Protein AF-A0A957TW40-F1 (afdb_monomer)

pLDDT: mean 73.73, std 17.41, range [27.92, 94.38]

Solvent-accessible surface area (backbone atoms only — not comparable to full-atom values): 19593 Å² total; per-residue (Å²): 139,88,81,81,90,80,85,88,85,90,82,88,78,87,78,77,77,73,81,70,76,67,76,77,75,73,73,72,72,75,69,76,83,70,90,66,70,42,72,74,44,79,49,47,81,90,48,68,54,40,32,40,35,35,34,50,57,83,83,61,64,92,83,68,44,55,90,32,48,48,41,32,37,86,85,47,78,44,55,68,75,44,48,45,56,60,79,49,53,38,39,40,38,40,36,35,55,46,57,45,50,43,93,47,100,90,37,45,60,49,62,63,51,46,52,42,53,46,55,53,48,41,70,73,70,52,79,77,70,80,35,37,83,60,20,36,38,29,30,32,32,33,46,70,52,102,78,38,67,42,75,57,37,67,83,40,67,35,58,52,68,61,52,52,51,47,43,42,57,48,57,69,69,48,73,87,44,54,71,78,48,73,24,72,65,56,51,52,44,54,55,54,64,68,55,68,84,56,94,49,53,27,36,36,41,38,40,34,55,32,72,64,80,46,89,66,90,53,62,64,61,40,46,50,53,22,55,72,32,41,27,25,31,28,30,36,30,65,40,86,82,29,46,73,64,45,51,52,52,43,37,51,49,5,56,74,31,72,32,47,60,38,74,55,62,44,74,69,61,46,51,49,50,52,49,37,55,46,45,66,33,34,35,42,33,40,29,29,48,49,96,62,79,76,61,63,33,40,36,42,40,36,50,43,98,84,76,46,73,48,76,52,75,49,78,41,76,88,62,81,74,77,78,84,77,74,75,75,81,79,78,81,78,81,126

Nearest PDB structures (foldseek):
  8pfd-assembly1_B  TM=6.839E-01  e=8.721E-07  Arabidopsis thaliana
  5of4-assembly1_E  TM=6.739E-01  e=9.839E-07  Homo sapiens
  8jtl-assembly1_B  TM=6.733E-01  e=3.710E-06  Arabidopsis thaliana
  6tyz-assembly1_A  TM=6.507E-01  e=3.288E-06  Xenopus laevis
  8bhv-assembly1_j  TM=6.806E-01  e=9.171E-06  Homo sapiens

Structure (mmCIF, N/CA/C/O backbone):
data_AF-A0A957TW40-F1
#
_entry.id   AF-A0A957TW40-F1
#
loop_
_atom_site.group_PDB
_atom_site.id
_atom_site.type_symbol
_atom_site.label_atom_id
_atom_site.label_alt_id
_atom_site.label_comp_id
_atom_site.label_asym_id
_atom_site.label_entity_id
_atom_site.label_seq_id
_atom_site.pdbx_PDB_ins_code
_atom_site.Cartn_x
_atom_site.Cartn_y
_atom_site.Cartn_z
_atom_site.occupancy
_atom_site.B_iso_or_equiv
_atom_site.auth_seq_id
_atom_site.auth_comp_id
_atom_site.auth_asym_id
_atom_site.auth_atom_id
_atom_site.pdbx_PDB_model_num
ATOM 1 N N . MET A 1 1 ? -35.477 22.123 -87.095 1.00 41.69 1 MET A N 1
ATOM 2 C CA . MET A 1 1 ? -35.573 20.766 -86.517 1.00 41.69 1 MET A CA 1
ATOM 3 C C . MET A 1 1 ? -35.428 20.940 -85.007 1.00 41.69 1 MET A C 1
ATOM 5 O O . MET A 1 1 ? -34.311 21.061 -84.546 1.00 41.69 1 MET A O 1
ATOM 9 N N . SER A 1 2 ? -36.443 21.297 -84.219 1.00 46.06 2 SER A N 1
ATOM 10 C CA . SER A 1 2 ? -37.777 20.706 -83.992 1.00 46.06 2 SER A CA 1
ATOM 11 C C . SER A 1 2 ? -37.717 19.342 -83.290 1.00 46.06 2 SER A C 1
ATOM 13 O O . SER A 1 2 ? -37.582 18.335 -83.971 1.00 46.06 2 SER A O 1
ATOM 15 N N . CYS A 1 3 ? -37.857 19.321 -81.957 1.00 41.38 3 CYS A N 1
ATOM 16 C CA . CYS A 1 3 ? -38.563 18.282 -81.179 1.00 41.38 3 CYS A CA 1
ATOM 17 C C . CYS A 1 3 ? -38.706 18.786 -79.724 1.00 41.38 3 CYS A C 1
ATOM 19 O O . CYS A 1 3 ? -37.705 19.063 -79.078 1.00 41.38 3 CYS A O 1
ATOM 21 N N . ASN A 1 4 ? -39.898 19.237 -79.311 1.00 40.16 4 ASN A N 1
ATOM 22 C CA . ASN A 1 4 ? -40.977 18.466 -78.656 1.00 40.16 4 ASN A CA 1
ATOM 23 C C . ASN A 1 4 ? -40.633 18.097 -77.199 1.00 40.16 4 ASN A C 1
ATOM 25 O O . ASN A 1 4 ? -39.669 17.387 -76.967 1.00 40.16 4 ASN A O 1
ATOM 29 N N . ARG A 1 5 ? -41.317 18.716 -76.214 1.00 44.91 5 ARG A N 1
ATOM 30 C CA . ARG A 1 5 ? -42.493 18.160 -75.483 1.00 44.91 5 ARG A CA 1
ATOM 31 C C . ARG A 1 5 ? -42.083 16.947 -74.619 1.00 44.91 5 ARG A C 1
ATOM 33 O O . ARG A 1 5 ? -41.408 16.071 -75.116 1.00 44.91 5 ARG A O 1
ATOM 40 N N . CYS A 1 6 ? -42.495 16.726 -73.375 1.00 37.66 6 CYS A N 1
ATOM 41 C CA . CYS A 1 6 ? -43.562 17.249 -72.530 1.00 37.66 6 CYS A CA 1
ATOM 42 C C . CYS A 1 6 ? -43.548 16.410 -71.225 1.00 37.66 6 CYS A C 1
ATOM 44 O O . CYS A 1 6 ? -43.205 15.238 -71.298 1.00 37.66 6 CYS A O 1
ATOM 46 N N . HIS A 1 7 ? -44.079 16.977 -70.130 1.00 40.28 7 HIS A N 1
ATOM 47 C CA . HIS A 1 7 ? -44.691 16.312 -68.949 1.00 40.28 7 HIS A CA 1
ATOM 48 C C . HIS A 1 7 ? -43.734 15.610 -67.960 1.00 40.28 7 HIS A C 1
ATOM 50 O O . HIS A 1 7 ? -42.988 14.721 -68.338 1.00 40.28 7 HIS A O 1
ATOM 56 N N . GLN A 1 8 ? -43.571 16.064 -66.708 1.00 41.75 8 GLN A N 1
ATOM 57 C CA . GLN A 1 8 ? -44.509 16.228 -65.569 1.00 41.75 8 GLN A CA 1
ATOM 58 C C . GLN A 1 8 ? -45.039 14.922 -64.940 1.00 41.75 8 GLN A C 1
ATOM 60 O O . GLN A 1 8 ? -45.449 14.014 -65.651 1.00 41.75 8 GLN A O 1
ATOM 65 N N . PHE A 1 9 ? -45.134 14.981 -63.598 1.00 40.62 9 PHE A N 1
ATOM 66 C CA . PHE A 1 9 ? -45.706 14.067 -62.584 1.00 40.62 9 PHE A CA 1
ATOM 67 C C . PHE A 1 9 ? -44.716 13.077 -61.937 1.00 40.62 9 PHE A C 1
ATOM 69 O O . PHE A 1 9 ? -44.261 12.139 -62.572 1.00 40.62 9 PHE A O 1
ATOM 76 N N . ILE A 1 10 ? -44.158 13.387 -60.750 1.00 45.38 10 ILE A N 1
ATOM 77 C CA . ILE A 1 10 ? -44.739 13.371 -59.376 1.00 45.38 10 ILE A CA 1
ATOM 78 C C . ILE A 1 10 ? -45.056 11.944 -58.913 1.00 45.38 10 ILE A C 1
ATOM 80 O O . ILE A 1 10 ? -45.961 11.348 -59.472 1.00 45.38 10 ILE A O 1
ATOM 84 N N . VAL A 1 11 ? -44.343 11.464 -57.881 1.00 40.34 11 VAL A N 1
ATOM 85 C CA . VAL A 1 11 ? -44.813 10.834 -56.614 1.00 40.34 11 VAL A CA 1
ATOM 86 C C . VAL A 1 11 ? -43.536 10.510 -55.806 1.00 40.34 11 VAL A C 1
ATOM 88 O O . VAL A 1 11 ? -42.731 9.679 -56.202 1.00 40.34 11 VAL A O 1
ATOM 91 N N . THR A 1 12 ? -43.169 11.339 -54.828 1.00 44.00 12 THR A N 1
ATOM 92 C CA . THR A 1 12 ? -43.318 11.054 -53.385 1.00 44.00 12 THR A CA 1
ATOM 93 C C . THR A 1 12 ? -42.650 9.753 -52.926 1.00 44.00 12 THR A C 1
ATOM 95 O O . THR A 1 12 ? -43.262 8.692 -52.954 1.00 44.00 12 THR A O 1
ATOM 98 N N . LEU A 1 13 ? -41.450 9.858 -52.351 1.00 38.03 13 LEU A N 1
ATOM 99 C CA . LEU A 1 13 ? -41.099 9.023 -51.205 1.00 38.03 13 LEU A CA 1
ATOM 100 C C . LEU A 1 13 ? -40.223 9.834 -50.247 1.00 38.03 13 LEU A C 1
ATOM 102 O O . LEU A 1 13 ? -39.005 9.920 -50.389 1.00 38.03 13 LEU A O 1
ATOM 106 N N . LEU A 1 14 ? -40.898 10.466 -49.280 1.00 43.81 14 LEU A N 1
ATOM 107 C CA . LEU A 1 14 ? -40.313 10.822 -47.995 1.00 43.81 14 LEU A CA 1
ATOM 108 C C . LEU A 1 14 ? -39.687 9.549 -47.413 1.00 43.81 14 LEU A C 1
ATOM 110 O O . LEU A 1 14 ? -40.396 8.713 -46.857 1.00 43.81 14 LEU A O 1
ATOM 114 N N . LEU A 1 15 ? -38.369 9.409 -47.508 1.00 39.91 15 LEU A N 1
ATOM 115 C CA . LEU A 1 15 ? -37.630 8.539 -46.605 1.00 39.91 15 LEU A CA 1
ATOM 116 C C . LEU A 1 15 ? -37.085 9.422 -45.495 1.00 39.91 15 LEU A C 1
ATOM 118 O O . LEU A 1 15 ? -35.990 9.976 -45.541 1.00 39.91 15 LEU A O 1
ATOM 122 N N . LEU A 1 16 ? -37.986 9.590 -44.532 1.00 40.69 16 LEU A N 1
ATOM 123 C CA . LEU A 1 16 ? -37.751 9.951 -43.153 1.00 40.69 16 LEU A CA 1
ATOM 124 C C . LEU A 1 16 ? -36.601 9.069 -42.630 1.00 40.69 16 LEU A C 1
ATOM 126 O O . LEU A 1 16 ? -36.829 7.986 -42.096 1.00 40.69 16 LEU A O 1
ATOM 130 N N . VAL A 1 17 ? -35.351 9.497 -42.816 1.00 44.47 17 VAL A N 1
ATOM 131 C CA . VAL A 1 17 ? -34.233 8.958 -42.040 1.00 44.47 17 VAL A CA 1
ATOM 132 C C . VAL A 1 17 ? -34.414 9.538 -40.649 1.00 44.47 17 VAL A C 1
ATOM 134 O O . VAL A 1 17 ? -33.906 10.606 -40.310 1.00 44.47 17 VAL A O 1
ATOM 137 N N . GLY A 1 18 ? -35.258 8.856 -39.876 1.00 40.81 18 GLY A N 1
ATOM 138 C CA . GLY A 1 18 ? -35.339 9.024 -38.445 1.00 40.81 18 GLY A CA 1
ATOM 139 C C . GLY A 1 18 ? -33.943 8.800 -37.898 1.00 40.81 18 GLY A C 1
ATOM 140 O O . GLY A 1 18 ? -33.455 7.673 -37.852 1.00 40.81 18 GLY A O 1
ATOM 141 N N . VAL A 1 19 ? -33.308 9.897 -37.499 1.00 44.91 19 VAL A N 1
ATOM 142 C CA . VAL A 1 19 ? -32.220 9.899 -36.532 1.00 44.91 19 VAL A CA 1
ATOM 143 C C . VAL A 1 19 ? -32.829 9.351 -35.245 1.00 44.91 19 VAL A C 1
ATOM 145 O O . VAL A 1 19 ? -33.273 10.090 -34.371 1.00 44.91 19 VAL A O 1
ATOM 148 N N . MET A 1 20 ? -32.934 8.025 -35.161 1.00 40.06 20 MET A N 1
ATOM 149 C CA . MET A 1 20 ? -33.016 7.355 -33.882 1.00 40.06 20 MET A CA 1
ATOM 150 C C . MET A 1 20 ? -31.662 7.599 -33.239 1.00 40.06 20 MET A C 1
ATOM 152 O O . MET A 1 20 ? -30.676 6.932 -33.547 1.00 40.06 20 MET A O 1
ATOM 156 N N . ALA A 1 21 ? -31.620 8.615 -32.381 1.00 46.62 21 ALA A N 1
ATOM 157 C CA . ALA A 1 21 ? -30.693 8.652 -31.275 1.00 46.62 21 ALA A CA 1
ATOM 158 C C . ALA A 1 21 ? -30.904 7.346 -30.504 1.00 46.62 21 ALA A C 1
ATOM 160 O O . ALA A 1 21 ? -31.782 7.244 -29.648 1.00 46.62 21 ALA A O 1
ATOM 161 N N . ALA A 1 22 ? -30.156 6.310 -30.885 1.00 37.91 22 ALA A N 1
ATOM 162 C CA . ALA A 1 22 ? -29.959 5.168 -30.026 1.00 37.91 22 ALA A CA 1
ATOM 163 C C . ALA A 1 22 ? -29.414 5.758 -28.721 1.00 37.91 22 ALA A C 1
ATOM 165 O O . ALA A 1 22 ? -28.415 6.485 -28.777 1.00 37.91 22 ALA A O 1
ATOM 166 N N . PRO A 1 23 ? -30.076 5.549 -27.571 1.00 42.25 23 PRO A N 1
ATOM 167 C CA . PRO A 1 23 ? -29.466 5.904 -26.310 1.00 42.25 23 PRO A CA 1
ATOM 168 C C . PRO A 1 23 ? -28.153 5.139 -26.286 1.00 42.25 23 PRO A C 1
ATOM 170 O O . PRO A 1 23 ? -28.155 3.908 -26.325 1.00 42.25 23 PRO A O 1
ATOM 173 N N . SER A 1 24 ? -27.042 5.874 -26.321 1.00 38.28 24 SER A N 1
ATOM 174 C CA . SER A 1 24 ? -25.732 5.344 -26.005 1.00 38.28 24 SER A CA 1
ATOM 175 C C . SER A 1 24 ? -25.923 4.631 -24.684 1.00 38.28 24 SER A C 1
ATOM 177 O O . SER A 1 24 ? -26.106 5.271 -23.649 1.00 38.28 24 SER A O 1
ATOM 179 N N . SER A 1 25 ? -26.009 3.308 -24.742 1.00 35.16 25 SER A N 1
ATOM 180 C CA . SER A 1 25 ? -25.996 2.453 -23.581 1.00 35.16 25 SER A CA 1
ATOM 181 C C . SER A 1 25 ? -24.672 2.759 -22.909 1.00 35.16 25 SER A C 1
ATOM 183 O O . SER A 1 25 ? -23.630 2.245 -23.324 1.00 35.16 25 SER A O 1
ATOM 185 N N . LEU A 1 26 ? -24.731 3.685 -21.945 1.00 30.97 26 LEU A N 1
ATOM 186 C CA . LEU A 1 26 ? -23.814 3.805 -20.832 1.00 30.97 26 LEU A CA 1
ATOM 187 C C . LEU A 1 26 ? -23.595 2.369 -20.392 1.00 30.97 26 LEU A C 1
ATOM 189 O O . LEU A 1 26 ? -24.447 1.764 -19.743 1.00 30.97 26 LEU A O 1
ATOM 193 N N . HIS A 1 27 ? -22.487 1.799 -20.853 1.00 30.36 27 HIS A N 1
ATOM 194 C CA . HIS A 1 27 ? -21.925 0.634 -20.226 1.00 30.36 27 HIS A CA 1
ATOM 195 C C . HIS A 1 27 ? -21.557 1.158 -18.849 1.00 30.36 27 HIS A C 1
ATOM 197 O O . HIS A 1 27 ? -20.499 1.751 -18.658 1.00 30.36 27 HIS A O 1
ATOM 203 N N . ALA A 1 28 ? -22.497 1.033 -17.912 1.00 29.56 28 ALA A N 1
ATOM 204 C CA . ALA A 1 28 ? -22.158 0.910 -16.520 1.00 29.56 28 ALA A CA 1
ATOM 205 C C . ALA A 1 28 ? -21.170 -0.251 -16.505 1.00 29.56 28 ALA A C 1
ATOM 207 O O . ALA A 1 28 ? -21.564 -1.412 -16.611 1.00 29.56 28 ALA A O 1
ATOM 208 N N . GLN A 1 29 ? -19.877 0.080 -16.525 1.00 29.34 29 GLN A N 1
ATOM 209 C CA . GLN A 1 29 ? -18.850 -0.836 -16.090 1.00 29.34 29 GLN A CA 1
ATOM 210 C C . GLN A 1 29 ? -19.340 -1.272 -14.723 1.00 29.34 29 GLN A C 1
ATOM 212 O O . GLN A 1 29 ? -19.358 -0.479 -13.782 1.00 29.34 29 GLN A O 1
ATOM 217 N N . SER A 1 30 ? -19.858 -2.494 -14.655 1.00 27.92 30 SER A N 1
ATOM 218 C CA . SER A 1 30 ? -20.049 -3.189 -13.404 1.00 27.92 30 SER A CA 1
ATOM 219 C C . SER A 1 30 ? -18.672 -3.178 -12.768 1.00 27.92 30 SER A C 1
ATOM 221 O O . SER A 1 30 ? -17.798 -3.946 -13.178 1.00 27.92 30 SER A O 1
ATOM 223 N N . GLN A 1 31 ? -18.438 -2.220 -11.865 1.00 32.12 31 GLN A N 1
ATOM 224 C CA . GLN A 1 31 ? -17.265 -2.258 -11.018 1.00 32.12 31 GLN A CA 1
ATOM 225 C C . GLN A 1 31 ? -17.283 -3.656 -10.410 1.00 32.12 31 GLN A C 1
ATOM 227 O O . GLN A 1 31 ? -18.342 -4.064 -9.916 1.00 32.12 31 GLN A O 1
ATOM 232 N N . PRO A 1 32 ? -16.187 -4.421 -10.530 1.00 32.28 32 PRO A N 1
ATOM 233 C CA . PRO A 1 32 ? -16.112 -5.707 -9.872 1.00 32.28 32 PRO A CA 1
ATOM 234 C C . PRO A 1 32 ? -16.534 -5.474 -8.426 1.00 32.28 32 PRO A C 1
ATOM 236 O O . PRO A 1 32 ? -16.026 -4.563 -7.764 1.00 32.28 32 PRO A O 1
ATOM 239 N N . THR A 1 33 ? -17.537 -6.226 -7.976 1.00 36.53 33 THR A N 1
ATOM 240 C CA . THR A 1 33 ? -17.861 -6.355 -6.560 1.00 36.53 33 THR A CA 1
ATOM 241 C C . THR A 1 33 ? -16.659 -7.047 -5.947 1.00 36.53 33 THR A C 1
ATOM 243 O O . THR A 1 33 ? -16.613 -8.267 -5.835 1.00 36.53 33 THR A O 1
ATOM 246 N N . ASN A 1 34 ? -15.609 -6.269 -5.712 1.00 42.78 34 ASN A N 1
ATOM 247 C CA . ASN A 1 34 ? -14.452 -6.708 -4.981 1.00 42.78 34 ASN A CA 1
ATOM 248 C C . ASN A 1 34 ? -14.992 -7.051 -3.596 1.00 42.78 34 ASN A C 1
ATOM 250 O O . ASN A 1 34 ? -15.368 -6.148 -2.849 1.00 42.78 34 ASN A O 1
ATOM 254 N N . ASP A 1 35 ? -15.062 -8.347 -3.296 1.00 48.41 35 ASP A N 1
ATOM 255 C CA . ASP A 1 35 ? -15.160 -8.897 -1.945 1.00 48.41 35 ASP A CA 1
ATOM 256 C C . ASP A 1 35 ? -13.889 -8.491 -1.176 1.00 48.41 35 ASP A C 1
ATOM 258 O O . ASP A 1 35 ? -13.016 -9.301 -0.871 1.00 48.41 35 ASP A O 1
ATOM 262 N N . GLN A 1 36 ? -13.711 -7.190 -0.965 1.00 58.19 36 GLN A N 1
ATOM 263 C CA . GLN A 1 36 ? -12.651 -6.641 -0.147 1.00 58.19 36 GLN A CA 1
ATOM 264 C C . GLN A 1 36 ? -13.134 -6.673 1.296 1.00 58.19 36 GLN A C 1
ATOM 266 O O . GLN A 1 36 ? -14.179 -6.110 1.621 1.00 58.19 36 GLN A O 1
ATOM 271 N N . ASN A 1 37 ? -12.358 -7.341 2.149 1.00 64.94 37 ASN A N 1
ATOM 272 C CA . ASN A 1 37 ? -12.517 -7.248 3.593 1.00 64.94 37 ASN A CA 1
ATOM 273 C C . ASN A 1 37 ? -12.217 -5.797 4.005 1.00 64.94 37 ASN A C 1
ATOM 275 O O . ASN A 1 37 ? -11.061 -5.379 4.059 1.00 64.94 37 ASN A O 1
ATOM 279 N N . LEU A 1 38 ? -13.275 -5.039 4.270 1.00 76.12 38 LEU A N 1
ATOM 280 C CA . LEU A 1 38 ? -13.282 -3.743 4.933 1.00 76.12 38 LEU A CA 1
ATOM 281 C C . LEU A 1 38 ? -12.615 -3.821 6.318 1.00 76.12 38 LEU A C 1
ATOM 283 O O . LEU A 1 38 ? -11.943 -2.872 6.715 1.00 76.12 38 LEU A O 1
ATOM 287 N N . ILE A 1 39 ? -12.776 -4.916 7.068 1.00 77.31 39 ILE A N 1
ATOM 288 C CA . ILE A 1 39 ? -12.203 -5.109 8.406 1.00 77.31 39 ILE A CA 1
ATOM 289 C C . ILE A 1 39 ? -10.791 -5.682 8.295 1.00 77.31 39 ILE A C 1
ATOM 291 O O . ILE A 1 39 ? -10.597 -6.874 8.063 1.00 77.31 39 ILE A O 1
ATOM 295 N N . THR A 1 40 ? -9.785 -4.849 8.561 1.00 73.94 40 THR A N 1
ATOM 296 C CA . THR A 1 40 ? -8.377 -5.274 8.499 1.00 73.94 40 THR A CA 1
ATOM 297 C C . THR A 1 40 ? -7.800 -5.635 9.858 1.00 73.94 40 THR A C 1
ATOM 299 O O . THR A 1 40 ? -6.914 -6.486 9.950 1.00 73.94 40 THR A O 1
ATOM 302 N N . ARG A 1 41 ? -8.286 -5.019 10.943 1.00 80.50 41 ARG A N 1
ATOM 303 C CA . ARG A 1 41 ? -7.791 -5.310 12.295 1.00 80.50 41 ARG A CA 1
ATOM 304 C C . ARG A 1 41 ? -8.812 -4.989 13.378 1.00 80.50 41 ARG A C 1
ATOM 306 O O . ARG A 1 41 ? -9.463 -3.955 13.342 1.00 80.50 41 ARG A O 1
ATOM 313 N N . LEU A 1 42 ? -8.853 -5.832 14.407 1.00 84.12 42 LEU A N 1
ATOM 314 C CA . LEU A 1 42 ? -9.608 -5.611 15.639 1.00 84.12 42 LEU A CA 1
ATOM 315 C C . LEU A 1 42 ? -8.678 -5.756 16.853 1.00 84.12 42 LEU A C 1
ATOM 317 O O . LEU A 1 42 ? -8.067 -6.807 17.051 1.00 84.12 42 LEU A O 1
ATOM 321 N N . ASP A 1 43 ? -8.563 -4.707 17.669 1.00 85.81 43 ASP A N 1
ATOM 322 C CA . ASP A 1 43 ? -7.730 -4.669 18.874 1.00 85.81 43 ASP A CA 1
ATOM 323 C C . ASP A 1 43 ? -8.571 -4.343 20.115 1.00 85.81 43 ASP A C 1
ATOM 325 O O . ASP A 1 43 ? -8.976 -3.206 20.345 1.00 85.81 43 ASP A O 1
ATOM 329 N N . CYS A 1 44 ? -8.826 -5.366 20.929 1.00 81.50 44 CYS A N 1
ATOM 330 C CA . CYS A 1 44 ? -9.510 -5.252 22.221 1.00 81.50 44 CYS A CA 1
ATOM 331 C C . CYS A 1 44 ? -8.587 -5.553 23.411 1.00 81.50 44 CYS A C 1
ATOM 333 O O . CYS A 1 44 ? -9.014 -5.492 24.563 1.00 81.50 44 CYS A O 1
ATOM 335 N N . ARG A 1 45 ? -7.331 -5.947 23.159 1.00 68.88 45 ARG A N 1
ATOM 336 C CA . ARG A 1 45 ? -6.486 -6.600 24.176 1.00 68.88 45 ARG A CA 1
ATOM 337 C C . ARG A 1 45 ? -5.899 -5.621 25.186 1.00 68.88 45 ARG A C 1
ATOM 339 O O . ARG A 1 45 ? -5.577 -6.018 26.299 1.00 68.88 45 ARG A O 1
ATOM 346 N N . ARG A 1 46 ? -5.721 -4.357 24.797 1.00 68.38 46 ARG A N 1
ATOM 347 C CA . ARG A 1 46 ? -5.039 -3.353 25.631 1.00 68.38 46 ARG A CA 1
ATOM 348 C C . ARG A 1 46 ? -5.981 -2.547 26.521 1.00 68.38 46 ARG A C 1
ATOM 350 O O . ARG A 1 46 ? -5.532 -2.022 27.532 1.00 68.38 46 ARG A O 1
ATOM 357 N N . THR A 1 47 ? -7.250 -2.428 26.143 1.00 70.00 47 THR A N 1
ATOM 358 C CA . THR A 1 47 ? -8.147 -1.400 26.694 1.00 70.00 47 THR A CA 1
ATOM 359 C C . THR A 1 47 ? -9.554 -1.898 27.004 1.00 70.00 47 THR A C 1
ATOM 361 O O . THR A 1 47 ? -10.432 -1.063 27.202 1.00 70.00 47 THR A O 1
ATOM 364 N N . PHE A 1 48 ? -9.794 -3.217 27.070 1.00 77.50 48 PHE A N 1
ATOM 365 C CA . PHE A 1 48 ? -11.125 -3.755 27.382 1.00 77.50 48 PHE A CA 1
ATOM 366 C C . PHE A 1 48 ? -11.734 -3.051 28.616 1.00 77.50 48 PHE A C 1
ATOM 368 O O . PHE A 1 48 ? -11.057 -2.951 29.644 1.00 77.50 48 PHE A O 1
ATOM 375 N N . PRO A 1 49 ? -12.985 -2.552 28.536 1.00 87.25 49 PRO A N 1
ATOM 376 C CA . PRO A 1 49 ? -14.016 -2.829 27.521 1.00 87.25 49 PRO A CA 1
ATOM 377 C C . PRO A 1 49 ? -13.927 -2.017 26.217 1.00 87.25 49 PRO A C 1
ATOM 379 O O . PRO A 1 49 ? -14.758 -2.197 25.333 1.00 87.25 49 PRO A O 1
ATOM 382 N N . THR A 1 50 ? -12.949 -1.133 26.062 1.00 89.88 50 THR A N 1
ATOM 383 C CA . THR A 1 50 ? -12.757 -0.344 24.842 1.00 89.88 50 THR A CA 1
ATOM 384 C C . THR A 1 50 ? -11.961 -1.128 23.802 1.00 89.88 50 THR A C 1
ATOM 386 O O . THR A 1 50 ? -10.867 -1.624 24.086 1.00 89.88 50 THR A O 1
ATOM 389 N N . CYS A 1 51 ? -12.495 -1.200 22.588 1.00 89.38 51 CYS A N 1
ATOM 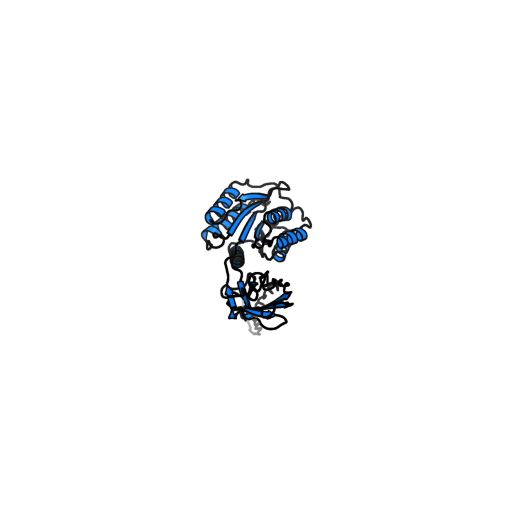390 C CA . CYS A 1 51 ? -11.875 -1.827 21.428 1.00 89.38 51 CYS A CA 1
ATOM 391 C C . CYS A 1 51 ? -11.652 -0.803 20.313 1.00 89.38 51 CYS A C 1
ATOM 393 O O . CYS A 1 51 ? -12.397 0.171 20.201 1.00 89.38 51 CYS A O 1
ATOM 395 N N . ALA A 1 52 ? -10.662 -1.062 19.462 1.00 90.56 52 ALA A N 1
ATOM 396 C CA . ALA A 1 52 ? -10.420 -0.328 18.229 1.00 90.56 52 ALA A CA 1
ATOM 397 C C . ALA A 1 52 ? -10.561 -1.263 17.024 1.00 90.56 52 ALA A C 1
ATOM 399 O O . ALA A 1 52 ? -9.996 -2.359 17.001 1.00 90.56 52 ALA A O 1
ATOM 400 N N . LEU A 1 53 ? -11.311 -0.817 16.026 1.00 89.00 53 LEU A N 1
ATOM 401 C CA . LEU A 1 53 ? -11.518 -1.492 14.756 1.00 89.00 53 LEU A CA 1
ATOM 402 C C . LEU A 1 53 ? -10.899 -0.655 13.644 1.00 89.00 53 LEU A C 1
ATOM 404 O O . LEU A 1 53 ? -11.317 0.478 13.419 1.00 89.00 53 LEU A O 1
ATOM 408 N N . THR A 1 54 ? -9.921 -1.218 12.949 1.00 86.94 54 THR A N 1
ATOM 409 C CA . THR A 1 54 ? -9.324 -0.615 11.761 1.00 86.94 54 THR A CA 1
ATOM 410 C C . THR A 1 54 ? -10.079 -1.095 10.531 1.00 86.94 54 THR A C 1
ATOM 412 O O . THR A 1 54 ? -10.202 -2.301 10.298 1.00 86.94 54 THR A O 1
ATOM 415 N N . LEU A 1 55 ? -10.567 -0.134 9.756 1.00 85.56 55 LEU A N 1
ATOM 416 C CA . LEU A 1 55 ? -11.266 -0.330 8.501 1.00 85.56 55 LEU A CA 1
ATOM 417 C C . LEU A 1 55 ? -10.420 0.217 7.350 1.00 85.56 55 LEU A C 1
ATOM 419 O O . LEU A 1 55 ? -9.848 1.309 7.445 1.00 85.56 55 LEU A O 1
ATOM 423 N N . PHE A 1 56 ? -10.370 -0.527 6.252 1.00 78.25 56 PHE A N 1
ATOM 424 C CA . PHE A 1 56 ? -9.705 -0.108 5.029 1.00 78.25 56 PHE A CA 1
ATOM 425 C C . PHE A 1 56 ? -10.547 -0.467 3.808 1.00 78.25 56 PHE A C 1
ATOM 427 O O . PHE A 1 56 ? -10.873 -1.623 3.578 1.00 78.25 56 PHE A O 1
ATOM 434 N N . ASP A 1 57 ? -10.867 0.543 3.013 1.00 74.00 57 ASP A N 1
ATOM 435 C CA . ASP A 1 57 ? -11.309 0.397 1.631 1.00 74.00 57 ASP A CA 1
ATOM 436 C C . ASP A 1 57 ? -10.707 1.607 0.878 1.00 74.00 57 ASP A C 1
ATOM 438 O O . ASP A 1 57 ? -10.839 2.746 1.350 1.00 74.00 57 ASP A O 1
ATOM 442 N N . PRO A 1 58 ? -9.989 1.400 -0.244 1.00 65.12 58 PRO A N 1
ATOM 443 C CA . PRO A 1 58 ? -9.364 2.483 -1.007 1.00 65.12 58 PRO A CA 1
ATOM 444 C C . PRO A 1 58 ? -10.342 3.586 -1.439 1.00 65.12 58 PRO A C 1
ATOM 446 O O . PRO A 1 58 ? -9.931 4.729 -1.639 1.00 65.12 58 PRO A O 1
ATOM 449 N N . ALA A 1 59 ? -11.628 3.252 -1.572 1.00 70.31 59 ALA A N 1
ATOM 450 C CA . ALA A 1 59 ? -12.711 4.154 -1.938 1.00 70.31 59 ALA A CA 1
ATOM 451 C C . ALA A 1 59 ? -13.384 4.838 -0.733 1.00 70.31 59 ALA A C 1
ATOM 453 O O . ALA A 1 59 ? -14.353 5.578 -0.929 1.00 70.31 59 ALA A O 1
ATOM 454 N N . LEU A 1 60 ? -12.909 4.622 0.502 1.00 75.38 60 LEU A N 1
ATOM 455 C CA . LEU A 1 60 ? -13.443 5.325 1.668 1.00 75.38 60 LEU A CA 1
ATOM 456 C C . LEU A 1 60 ? -13.140 6.820 1.574 1.00 75.38 60 LEU A C 1
ATOM 458 O O . LEU A 1 60 ? -11.969 7.206 1.572 1.00 75.38 60 LEU A O 1
ATOM 462 N N . PRO A 1 61 ? -14.162 7.687 1.578 1.00 78.44 61 PRO A N 1
ATOM 463 C CA . PRO A 1 6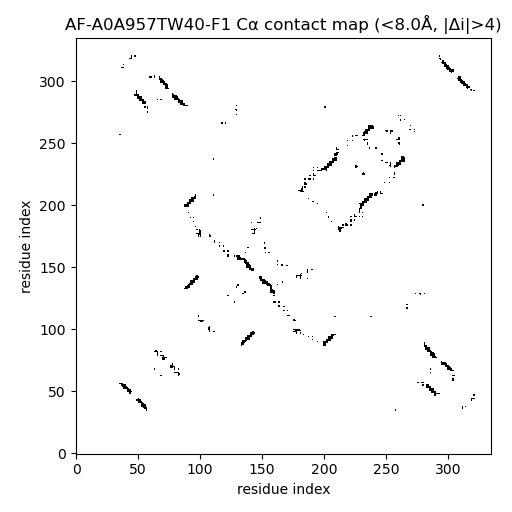1 ? -13.934 9.114 1.507 1.00 78.44 61 PRO A CA 1
ATOM 464 C C . PRO A 1 61 ? -13.363 9.646 2.831 1.00 78.44 61 PRO A C 1
ATOM 466 O O . PRO A 1 61 ? -13.539 9.067 3.908 1.00 78.44 61 PRO A O 1
ATOM 469 N N . ASN A 1 62 ? -12.662 10.777 2.763 1.00 76.88 62 ASN A N 1
ATOM 470 C CA . ASN A 1 62 ? -11.978 11.361 3.925 1.00 76.88 62 ASN A CA 1
ATOM 471 C C . ASN A 1 62 ? -12.937 11.910 4.992 1.00 76.88 62 ASN A C 1
ATOM 473 O O . ASN A 1 62 ? -12.518 12.139 6.120 1.00 76.88 62 ASN A O 1
ATOM 477 N N . ASN A 1 63 ? -14.209 12.112 4.651 1.00 80.12 63 ASN A N 1
ATOM 478 C CA . ASN A 1 63 ? -15.234 12.695 5.515 1.00 80.12 63 ASN A CA 1
ATOM 479 C C . ASN A 1 63 ? -16.132 11.655 6.206 1.00 80.12 63 ASN A C 1
ATOM 481 O O . ASN A 1 63 ? -17.233 12.004 6.612 1.00 80.12 63 ASN A O 1
ATOM 485 N N . VAL A 1 64 ? -15.701 10.395 6.303 1.00 83.25 64 VAL A N 1
ATOM 486 C CA . VAL A 1 64 ? -16.407 9.399 7.120 1.00 83.25 64 VAL A CA 1
ATOM 487 C C . VAL A 1 64 ? -16.215 9.740 8.596 1.00 83.25 64 VAL A C 1
ATOM 489 O O . VAL A 1 64 ? -15.081 9.772 9.076 1.00 83.25 64 VAL A O 1
ATOM 492 N N . ASP A 1 65 ? -17.316 9.962 9.306 1.00 86.31 65 ASP A N 1
ATOM 493 C CA . ASP A 1 65 ? -17.332 10.249 10.737 1.00 86.31 65 ASP A CA 1
ATOM 494 C C . ASP A 1 65 ? -18.029 9.139 11.546 1.00 86.31 65 ASP A C 1
ATOM 496 O O . ASP A 1 65 ? -18.340 8.055 11.046 1.00 86.31 65 ASP A O 1
ATOM 500 N N . LYS A 1 66 ? -18.242 9.386 12.842 1.00 86.94 66 LYS A N 1
ATOM 501 C CA . LYS A 1 66 ? -18.878 8.419 13.746 1.00 86.94 66 LYS A CA 1
ATOM 502 C C . LYS A 1 66 ? -20.339 8.119 13.406 1.00 86.94 66 LYS A C 1
ATOM 504 O O . LYS A 1 66 ? -20.812 7.047 13.758 1.00 86.94 66 LYS A O 1
ATOM 509 N N . GLU A 1 67 ? -21.053 9.047 12.775 1.00 87.50 67 GLU A N 1
ATOM 510 C CA . GLU A 1 67 ? -22.472 8.899 12.432 1.00 87.50 67 GLU A CA 1
ATOM 511 C C . GLU A 1 67 ? -22.632 7.981 11.219 1.00 87.50 67 GLU A C 1
ATOM 513 O O . GLU A 1 67 ? -23.643 7.298 11.075 1.00 87.50 67 GLU A O 1
ATOM 518 N N . ASN A 1 68 ? -21.586 7.891 10.398 1.00 88.94 68 ASN A N 1
ATOM 519 C CA . ASN A 1 68 ? -21.501 6.975 9.269 1.00 88.94 68 ASN A CA 1
ATOM 520 C C . ASN A 1 68 ? -21.161 5.527 9.660 1.00 88.94 68 ASN A C 1
ATOM 522 O O . ASN A 1 68 ? -21.266 4.639 8.813 1.00 88.94 68 ASN A O 1
ATOM 526 N N . VAL A 1 69 ? -20.725 5.268 10.899 1.00 88.31 69 VAL A N 1
ATOM 527 C CA . VAL A 1 69 ? -20.221 3.956 11.338 1.00 88.31 69 VAL A CA 1
ATOM 528 C C . VAL A 1 69 ? -21.134 3.352 12.405 1.00 88.31 69 VAL A C 1
ATOM 530 O O . VAL A 1 69 ? -21.073 3.714 13.583 1.00 88.31 69 VAL A O 1
ATOM 533 N N . ALA A 1 70 ? -21.921 2.353 12.008 1.00 91.19 70 ALA A N 1
ATOM 534 C CA . ALA A 1 70 ? -22.718 1.537 12.915 1.00 91.19 70 ALA A CA 1
ATOM 535 C C . ALA A 1 70 ? -22.050 0.175 13.140 1.00 91.19 70 ALA A C 1
ATOM 537 O O . ALA A 1 70 ? -21.763 -0.570 12.201 1.00 91.19 70 ALA A O 1
ATOM 538 N N . LEU A 1 71 ? -21.818 -0.164 14.406 1.00 91.12 71 LEU A N 1
ATOM 539 C CA . LEU A 1 71 ? -21.179 -1.410 14.816 1.00 91.12 71 LEU A CA 1
ATOM 540 C C . LEU A 1 71 ? -22.169 -2.256 15.610 1.00 91.12 71 LEU A C 1
ATOM 542 O O . LEU A 1 71 ? -22.881 -1.746 16.472 1.00 91.12 71 LEU A O 1
ATOM 546 N N . SER A 1 72 ? -22.190 -3.559 15.354 1.00 92.25 72 SER A N 1
ATOM 547 C CA . SER A 1 72 ? -22.996 -4.499 16.125 1.00 92.25 72 SER A CA 1
ATOM 548 C C . SER A 1 72 ? -22.301 -5.846 16.268 1.00 92.25 72 SER A C 1
ATOM 550 O O . SER A 1 72 ? -21.331 -6.171 15.586 1.00 92.25 72 SER A O 1
ATOM 552 N N . THR A 1 73 ? -22.779 -6.644 17.211 1.00 91.19 73 THR A N 1
ATOM 553 C CA . THR A 1 73 ? -22.363 -8.035 17.398 1.00 91.19 73 THR A CA 1
ATOM 554 C C . THR A 1 73 ? -23.587 -8.932 17.341 1.00 91.19 73 THR A C 1
ATOM 556 O O . THR A 1 73 ? -24.727 -8.471 17.394 1.00 91.19 73 THR A O 1
ATOM 559 N N . ASN A 1 74 ? -23.375 -10.245 17.390 1.00 88.50 74 ASN A N 1
ATOM 560 C CA . ASN A 1 74 ? -24.465 -11.195 17.620 1.00 88.50 74 ASN A CA 1
ATOM 561 C C . ASN A 1 74 ? -25.152 -11.054 18.999 1.00 88.50 74 ASN A C 1
ATOM 563 O O . ASN A 1 74 ? -26.050 -11.833 19.316 1.00 88.50 74 ASN A O 1
ATOM 567 N N . ARG A 1 75 ? -24.712 -10.112 19.842 1.00 87.81 75 ARG A N 1
ATOM 568 C CA . ARG A 1 75 ? -25.262 -9.823 21.172 1.00 87.81 75 ARG A CA 1
ATOM 569 C C . ARG A 1 75 ? -25.943 -8.452 21.264 1.00 87.81 75 ARG A C 1
ATOM 571 O O . ARG A 1 75 ? -26.450 -8.131 22.334 1.00 87.81 75 ARG A O 1
ATOM 578 N N . GLY A 1 76 ? -25.978 -7.678 20.179 1.00 90.19 76 GLY A N 1
ATOM 579 C CA . GLY A 1 76 ? -26.596 -6.352 20.130 1.00 90.19 76 GLY A CA 1
ATOM 580 C C . GLY A 1 76 ? -25.678 -5.283 19.542 1.00 90.19 76 GLY A C 1
ATOM 581 O O . GLY A 1 76 ? -24.528 -5.559 19.181 1.00 90.19 76 GLY A O 1
ATOM 582 N N . ASP A 1 77 ? -26.216 -4.071 19.454 1.00 91.69 77 ASP A N 1
ATOM 583 C CA . ASP A 1 77 ? -25.527 -2.904 18.909 1.00 91.69 77 ASP A CA 1
ATOM 584 C C . ASP A 1 77 ? -24.440 -2.393 19.859 1.00 91.69 77 ASP A C 1
ATOM 586 O O . ASP A 1 77 ? -24.517 -2.543 21.083 1.00 91.69 77 ASP A O 1
ATOM 590 N N . LEU A 1 78 ? -23.404 -1.800 19.275 1.00 91.38 78 LEU A N 1
ATOM 591 C CA . LEU A 1 78 ? -22.251 -1.264 19.981 1.00 91.38 78 LEU A CA 1
ATOM 592 C C . LEU A 1 78 ? -22.260 0.262 19.925 1.00 91.38 78 LEU A C 1
ATOM 594 O O . LEU A 1 78 ? -22.644 0.869 18.927 1.00 91.38 78 LEU A O 1
ATOM 598 N N . THR A 1 79 ? -21.766 0.888 20.990 1.00 90.00 79 THR A N 1
ATOM 599 C CA . THR A 1 79 ? -21.595 2.342 21.025 1.00 90.00 79 THR A CA 1
ATOM 600 C C . THR A 1 79 ? -20.244 2.716 20.426 1.00 90.00 79 THR A C 1
ATOM 602 O O . THR A 1 79 ? -19.203 2.485 21.050 1.00 90.00 79 THR A O 1
ATOM 605 N N . THR A 1 80 ? -20.259 3.331 19.244 1.00 90.81 80 THR A N 1
ATOM 606 C CA . THR A 1 80 ? -19.082 3.978 18.648 1.00 90.81 80 THR A CA 1
ATOM 607 C C . THR A 1 80 ? -18.733 5.234 19.450 1.00 90.81 80 THR A C 1
ATOM 609 O O . THR A 1 80 ? -19.536 6.157 19.573 1.00 90.81 80 THR A O 1
ATOM 612 N N . LEU A 1 81 ? -17.531 5.267 20.021 1.00 90.56 81 LEU A N 1
ATOM 613 C CA . LEU A 1 81 ? -17.017 6.381 20.818 1.00 90.56 81 LEU A CA 1
ATOM 614 C C . LEU A 1 81 ? -16.370 7.452 19.938 1.00 90.56 81 LEU A C 1
ATOM 616 O O . LEU A 1 81 ? -16.604 8.643 20.133 1.00 90.56 81 LEU A O 1
ATOM 620 N N . ALA A 1 82 ? -15.554 7.019 18.979 1.00 92.38 82 ALA A N 1
ATOM 621 C CA . ALA A 1 82 ? -14.795 7.893 18.098 1.00 92.38 82 ALA A CA 1
ATOM 622 C C . ALA A 1 82 ? -14.533 7.204 16.759 1.00 92.38 82 ALA A C 1
ATOM 624 O O . ALA A 1 82 ? -14.418 5.979 16.698 1.00 92.38 82 ALA A O 1
ATOM 625 N N . VAL A 1 83 ? -14.414 8.005 15.706 1.00 91.44 83 VAL A N 1
ATOM 626 C CA . VAL A 1 83 ? -13.945 7.579 14.389 1.00 91.44 83 VAL A CA 1
ATOM 627 C C . VAL A 1 83 ? -12.866 8.556 13.970 1.00 91.44 83 VAL A C 1
ATOM 629 O O . VAL A 1 83 ? -13.099 9.762 13.918 1.00 91.44 83 VAL A O 1
ATOM 632 N N . GLU A 1 84 ? -11.675 8.030 13.733 1.00 92.00 84 GLU A N 1
ATOM 633 C CA . GLU A 1 84 ? -10.481 8.818 13.458 1.00 92.00 84 GLU A CA 1
ATOM 634 C C . GLU A 1 84 ? -9.718 8.217 12.281 1.00 92.00 84 GLU A C 1
ATOM 636 O O . GLU A 1 84 ? -9.925 7.065 11.906 1.00 92.00 84 GLU A O 1
ATOM 641 N N . ARG A 1 85 ? -8.796 8.988 11.709 1.00 88.00 85 ARG A N 1
ATOM 642 C CA . ARG A 1 85 ? -7.857 8.517 10.686 1.00 88.00 85 ARG A CA 1
ATOM 643 C C . ARG A 1 85 ? -6.423 8.746 11.154 1.00 88.00 85 ARG A C 1
ATOM 645 O O . ARG A 1 85 ? -5.737 9.632 10.637 1.00 88.00 85 ARG A O 1
ATOM 652 N N . PRO A 1 86 ? -5.977 8.029 12.202 1.00 86.81 86 PRO A N 1
ATOM 653 C CA . PRO A 1 86 ? -4.640 8.226 12.731 1.00 86.81 86 PRO A CA 1
ATOM 654 C C . PRO A 1 86 ? -3.612 7.865 11.659 1.00 86.81 86 PRO A C 1
ATOM 656 O O . PRO A 1 86 ? -3.730 6.832 11.001 1.00 86.81 86 PRO A O 1
ATOM 659 N N . ARG A 1 87 ? -2.574 8.693 11.510 1.00 84.62 87 ARG A N 1
ATOM 660 C CA . ARG A 1 87 ? -1.421 8.336 10.678 1.00 84.62 87 ARG A CA 1
ATOM 661 C C . ARG A 1 87 ? -0.705 7.151 11.316 1.00 84.62 87 ARG A C 1
ATOM 663 O O . ARG A 1 87 ? -0.226 7.254 12.445 1.00 84.62 87 ARG A O 1
ATOM 670 N N . GLN A 1 88 ? -0.629 6.040 10.599 1.00 83.81 88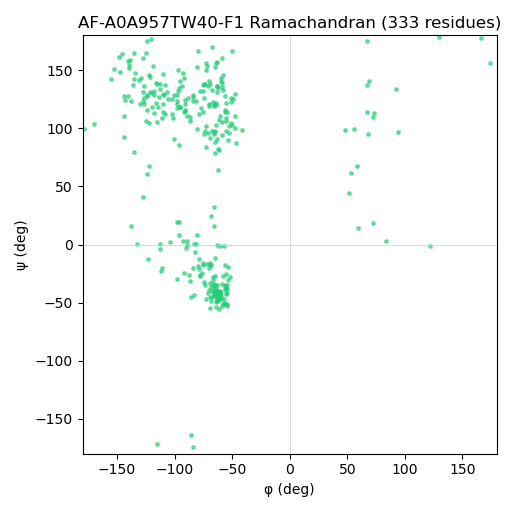 GLN A N 1
ATOM 671 C CA . GLN A 1 88 ? 0.082 4.849 11.043 1.00 83.81 88 GLN A CA 1
ATOM 672 C C . GLN A 1 88 ? 1.494 4.806 10.451 1.00 83.81 88 GLN A C 1
ATOM 674 O O . GLN A 1 88 ? 1.725 5.325 9.352 1.00 83.81 88 GLN A O 1
ATOM 679 N N . PRO A 1 89 ? 2.460 4.198 11.164 1.00 86.75 89 PRO A N 1
ATOM 680 C CA . PRO A 1 89 ? 3.746 3.884 10.573 1.00 86.75 89 PRO A CA 1
ATOM 681 C C . PRO A 1 89 ? 3.566 2.983 9.355 1.00 86.75 89 PRO A C 1
ATOM 683 O O . PRO A 1 89 ? 2.687 2.122 9.341 1.00 86.75 89 PRO A O 1
ATOM 686 N N . MET A 1 90 ? 4.420 3.162 8.354 1.00 89.38 90 MET A N 1
ATOM 687 C CA . MET A 1 90 ? 4.349 2.408 7.105 1.00 89.38 90 MET A CA 1
ATOM 688 C C . MET A 1 90 ? 5.745 2.189 6.543 1.00 89.38 90 MET A C 1
ATOM 690 O O . MET A 1 90 ? 6.628 3.036 6.719 1.00 89.38 90 MET A O 1
ATOM 694 N N . ARG A 1 91 ? 5.946 1.065 5.856 1.00 92.12 91 ARG A N 1
ATOM 695 C CA . ARG A 1 91 ? 7.161 0.812 5.079 1.00 92.12 91 ARG A CA 1
ATOM 696 C C . ARG A 1 91 ? 6.816 0.648 3.612 1.00 92.12 91 ARG A C 1
ATOM 698 O O . ARG A 1 91 ? 5.974 -0.178 3.290 1.00 92.12 91 ARG A O 1
ATOM 705 N N . VAL A 1 92 ? 7.493 1.384 2.742 1.00 92.19 92 VAL A N 1
ATOM 706 C CA . VAL A 1 92 ? 7.290 1.324 1.293 1.00 92.19 92 VAL A CA 1
ATOM 707 C C . VAL A 1 92 ? 8.562 0.827 0.619 1.00 92.19 92 VAL A C 1
ATOM 709 O O . VAL A 1 92 ? 9.623 1.425 0.763 1.00 92.19 92 VAL A O 1
ATOM 712 N N . LEU A 1 93 ? 8.466 -0.268 -0.124 1.00 94.19 93 LEU A N 1
ATOM 713 C CA . LEU A 1 93 ? 9.552 -0.792 -0.939 1.00 94.19 93 LEU A CA 1
ATOM 714 C C . LEU A 1 93 ? 9.212 -0.604 -2.413 1.00 94.19 93 LEU A C 1
ATOM 716 O O . LEU A 1 93 ? 8.287 -1.228 -2.933 1.00 94.19 93 LEU A O 1
ATOM 720 N N . PHE A 1 94 ? 9.986 0.239 -3.083 1.00 91.38 94 PHE A N 1
ATOM 721 C CA . PHE A 1 94 ? 9.950 0.388 -4.530 1.00 91.38 94 PHE A CA 1
ATOM 722 C C . PHE A 1 94 ? 10.774 -0.730 -5.160 1.00 91.38 94 PHE A C 1
ATOM 724 O O . PHE A 1 94 ? 11.952 -0.880 -4.843 1.00 91.38 94 PHE A O 1
ATOM 731 N N . VAL A 1 95 ? 10.167 -1.517 -6.041 1.00 90.44 95 VAL A N 1
ATOM 732 C CA . VAL A 1 95 ? 10.845 -2.571 -6.796 1.00 90.44 95 VAL A CA 1
ATOM 733 C C . VAL A 1 95 ? 10.703 -2.258 -8.273 1.00 90.44 95 VAL A C 1
ATOM 735 O O . VAL A 1 95 ? 9.596 -2.212 -8.805 1.00 90.44 95 VAL A O 1
ATOM 738 N N . PHE A 1 96 ? 11.831 -2.050 -8.936 1.00 86.00 96 PHE A N 1
ATOM 739 C CA . PHE A 1 96 ? 11.893 -1.886 -10.378 1.00 86.00 96 PHE A CA 1
ATOM 740 C C . PHE A 1 96 ? 12.292 -3.220 -10.996 1.00 86.00 96 PHE A C 1
ATOM 742 O O . PHE A 1 96 ? 13.328 -3.792 -10.647 1.00 86.00 96 PHE A O 1
ATOM 749 N N . ASP A 1 97 ? 11.467 -3.726 -11.901 1.00 79.56 97 ASP A N 1
ATOM 750 C CA . ASP A 1 97 ? 11.896 -4.760 -12.829 1.00 79.56 97 ASP A CA 1
ATOM 751 C C . ASP A 1 97 ? 13.084 -4.214 -13.636 1.00 79.56 97 ASP A C 1
ATOM 753 O O . ASP A 1 97 ? 13.138 -3.021 -13.956 1.00 79.56 97 ASP A O 1
ATOM 757 N N . GLY A 1 98 ? 14.094 -5.049 -13.857 1.00 68.06 98 GLY A N 1
ATOM 758 C CA . GLY A 1 98 ? 15.383 -4.619 -14.395 1.00 68.06 98 GLY A CA 1
ATOM 759 C C . GLY A 1 98 ? 15.263 -3.945 -15.765 1.00 68.06 98 GLY A C 1
ATOM 760 O O . GLY A 1 98 ? 14.271 -4.134 -16.469 1.00 68.06 98 GLY A O 1
ATOM 761 N N . PRO A 1 99 ? 16.272 -3.163 -16.194 1.00 53.47 99 PRO A N 1
ATOM 762 C CA . PRO A 1 99 ? 16.242 -2.498 -17.487 1.00 53.47 99 PRO A CA 1
ATOM 763 C C . PRO A 1 99 ? 16.360 -3.535 -18.608 1.00 53.47 99 PRO A C 1
ATOM 765 O O . PRO A 1 99 ? 17.451 -3.879 -19.067 1.00 53.47 99 PRO A O 1
ATOM 768 N N . GLN A 1 100 ? 15.215 -4.004 -19.084 1.00 57.06 100 GLN A N 1
ATOM 769 C CA . GLN A 1 100 ? 15.122 -4.733 -20.333 1.00 57.06 100 GLN A CA 1
ATOM 770 C C . GLN A 1 100 ? 15.538 -3.798 -21.479 1.00 57.06 100 GLN A C 1
ATOM 772 O O . GLN A 1 100 ? 15.087 -2.647 -21.549 1.00 57.06 100 GLN A O 1
ATOM 777 N N . PRO A 1 101 ? 16.350 -4.252 -22.445 1.00 47.34 101 PRO A N 1
ATOM 778 C CA . PRO A 1 101 ? 16.409 -3.624 -23.744 1.00 47.34 101 PRO A CA 1
ATOM 779 C C . PRO A 1 101 ? 15.042 -3.868 -24.372 1.00 47.34 101 PRO A C 1
ATOM 781 O O . PRO A 1 101 ? 14.793 -4.929 -24.944 1.00 47.34 101 PRO A O 1
ATOM 784 N N . VAL A 1 102 ? 14.139 -2.894 -24.230 1.00 41.31 102 VAL A N 1
ATOM 785 C CA . VAL A 1 102 ? 12.831 -2.900 -24.890 1.00 41.31 102 VAL A CA 1
ATOM 786 C C . VAL A 1 102 ? 13.078 -3.244 -26.356 1.00 41.31 102 VAL A C 1
ATOM 788 O O . VAL A 1 102 ? 13.694 -2.474 -27.095 1.00 41.31 102 VAL A O 1
ATOM 791 N N . ARG A 1 103 ? 12.647 -4.442 -26.762 1.00 41.56 103 ARG A N 1
ATOM 792 C CA . ARG A 1 103 ? 12.957 -5.082 -28.052 1.00 41.56 103 ARG A CA 1
ATOM 793 C C . ARG A 1 103 ? 12.319 -4.401 -29.270 1.00 41.56 103 ARG A C 1
ATOM 795 O O . ARG A 1 103 ? 12.148 -5.026 -30.312 1.00 41.56 103 ARG A O 1
ATOM 802 N N . GLN A 1 104 ? 11.993 -3.118 -29.191 1.00 41.19 104 GLN A N 1
ATOM 803 C CA . GLN A 1 104 ? 11.598 -2.327 -30.346 1.00 41.19 104 GLN A CA 1
ATOM 804 C C . GLN A 1 104 ? 12.570 -1.168 -30.524 1.00 41.19 104 GLN A C 1
ATOM 806 O O . GLN A 1 104 ? 12.873 -0.442 -29.576 1.00 41.19 104 GLN A O 1
ATOM 811 N N . ALA A 1 105 ? 13.059 -1.011 -31.755 1.00 33.62 105 ALA A N 1
ATOM 812 C CA . ALA A 1 105 ? 13.840 0.134 -32.195 1.00 33.62 105 ALA A CA 1
ATOM 813 C C . ALA A 1 105 ? 13.141 1.437 -31.747 1.00 33.62 105 ALA A C 1
ATOM 815 O O . ALA A 1 105 ? 12.144 1.840 -32.336 1.00 33.62 105 ALA A O 1
ATOM 816 N N . GLY A 1 106 ? 13.629 2.044 -30.656 1.00 42.06 106 GLY A N 1
ATOM 817 C CA . GLY A 1 106 ? 13.084 3.275 -30.063 1.00 42.06 106 GLY A CA 1
ATOM 818 C C . GLY A 1 106 ? 12.628 3.211 -28.593 1.00 42.06 106 GLY A C 1
ATOM 819 O O . GLY A 1 106 ? 12.178 4.236 -28.083 1.00 42.06 106 GLY A O 1
ATOM 820 N N . GLY A 1 107 ? 12.717 2.062 -27.905 1.00 43.91 107 GLY A N 1
ATOM 821 C CA . GLY A 1 107 ? 12.072 1.875 -26.592 1.00 43.91 107 GLY A CA 1
ATOM 822 C C . GLY A 1 107 ? 12.959 1.742 -25.345 1.00 43.91 107 GLY A C 1
ATOM 823 O O . GLY A 1 107 ? 12.460 1.996 -24.258 1.00 43.91 107 GLY A O 1
ATOM 824 N N . ALA A 1 108 ? 14.235 1.351 -25.444 1.00 41.41 108 ALA A N 1
ATOM 825 C CA . ALA A 1 108 ? 15.020 0.929 -24.265 1.00 41.41 108 ALA A CA 1
ATOM 826 C C . ALA A 1 108 ? 15.362 2.061 -23.269 1.00 41.41 108 ALA A C 1
ATOM 828 O O . ALA A 1 108 ? 15.658 1.784 -22.113 1.00 41.41 108 ALA A O 1
ATOM 829 N N . GLY A 1 109 ? 15.264 3.329 -23.688 1.00 48.75 109 GLY A N 1
ATOM 830 C CA . GLY A 1 109 ? 15.283 4.478 -22.772 1.00 48.75 109 GLY A CA 1
ATOM 831 C C . GLY A 1 109 ? 13.943 4.701 -22.063 1.00 48.75 109 GLY A C 1
ATOM 832 O O . GLY A 1 109 ? 13.911 5.145 -20.928 1.00 48.75 109 GLY A O 1
ATOM 833 N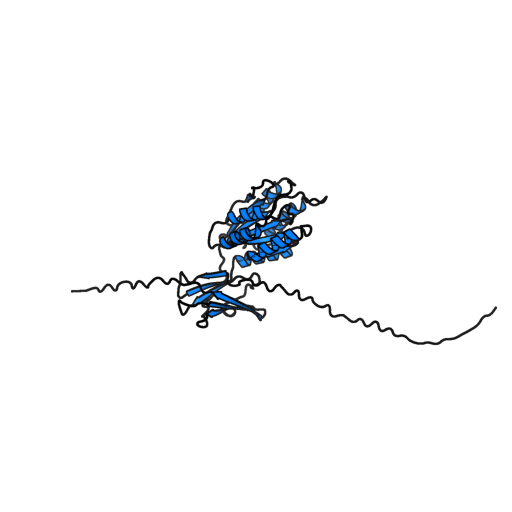 N . ARG A 1 110 ? 12.816 4.292 -22.659 1.00 58.78 110 ARG A N 1
ATOM 834 C CA . ARG A 1 110 ? 11.482 4.719 -22.219 1.00 58.78 110 ARG A CA 1
ATOM 835 C C . ARG A 1 110 ? 11.041 4.169 -20.870 1.00 58.78 110 ARG A C 1
ATOM 837 O O . ARG A 1 110 ? 10.305 4.875 -20.211 1.00 58.78 110 ARG A O 1
ATOM 844 N N . PHE A 1 111 ? 11.414 2.954 -20.457 1.00 62.94 111 PHE A N 1
ATOM 845 C CA . PHE A 1 111 ? 11.002 2.463 -19.130 1.00 62.94 111 PHE A CA 1
ATOM 846 C C . PHE A 1 111 ? 11.710 3.248 -18.026 1.00 62.94 111 PHE A C 1
ATOM 848 O O . PHE A 1 111 ? 11.061 3.859 -17.189 1.00 62.94 111 PHE A O 1
ATOM 855 N N . LYS A 1 112 ? 13.045 3.289 -18.082 1.00 68.38 112 LYS A N 1
ATOM 856 C CA . LYS A 1 112 ? 13.879 4.059 -17.156 1.00 68.38 112 LYS A CA 1
ATOM 857 C C . LYS A 1 112 ? 13.495 5.540 -17.166 1.00 68.38 112 LYS A C 1
ATOM 859 O O . LYS A 1 112 ? 13.219 6.085 -16.104 1.00 68.38 112 LYS A O 1
ATOM 864 N N . ASP A 1 113 ? 13.407 6.157 -18.343 1.00 69.69 113 ASP A N 1
ATOM 865 C CA . ASP A 1 113 ? 13.034 7.566 -18.491 1.00 69.69 113 ASP A CA 1
ATOM 866 C C . ASP A 1 113 ? 11.606 7.816 -17.999 1.00 69.69 113 ASP A C 1
ATOM 868 O O . ASP A 1 113 ? 11.362 8.814 -17.335 1.00 69.69 113 ASP A O 1
ATOM 872 N N . ALA A 1 114 ? 10.660 6.905 -18.249 1.00 68.75 114 ALA A N 1
ATOM 873 C CA . ALA A 1 114 ? 9.292 7.095 -17.790 1.00 68.75 114 ALA A CA 1
ATOM 874 C C . ALA A 1 114 ? 9.135 6.885 -16.284 1.00 68.75 114 ALA A C 1
ATOM 876 O O . ALA A 1 114 ? 8.373 7.627 -15.676 1.00 68.75 114 ALA A O 1
ATOM 877 N N . VAL A 1 115 ? 9.877 5.955 -15.669 1.00 72.88 115 VAL A N 1
ATOM 878 C CA . VAL A 1 115 ? 9.951 5.834 -14.207 1.00 72.88 115 VAL A CA 1
ATOM 879 C C . VAL A 1 115 ? 10.588 7.094 -13.615 1.00 72.88 115 VAL A C 1
ATOM 881 O O . VAL A 1 115 ? 10.047 7.640 -12.660 1.00 72.88 115 VAL A O 1
ATOM 884 N N . ILE A 1 116 ? 11.679 7.614 -14.190 1.00 75.69 116 ILE A N 1
ATOM 885 C CA . ILE A 1 116 ? 12.283 8.887 -13.756 1.00 75.69 116 ILE A CA 1
ATOM 886 C C . ILE A 1 116 ? 11.268 10.029 -13.864 1.00 75.69 116 ILE A C 1
ATOM 888 O O . ILE A 1 116 ? 10.994 10.693 -12.865 1.00 75.69 116 ILE A O 1
ATOM 892 N N . ASP A 1 117 ? 10.650 10.211 -15.032 1.00 75.50 117 ASP A N 1
ATOM 893 C CA . ASP A 1 117 ? 9.616 11.221 -15.272 1.00 75.50 117 ASP A CA 1
ATOM 894 C C . ASP A 1 117 ? 8.451 11.079 -14.287 1.00 75.50 117 ASP A C 1
ATOM 896 O O . ASP A 1 117 ? 7.871 12.080 -13.859 1.00 75.50 117 ASP A O 1
ATOM 900 N N . LEU A 1 118 ? 8.119 9.846 -13.898 1.00 70.62 118 LEU A N 1
ATOM 901 C CA . LEU A 1 118 ? 7.123 9.528 -12.883 1.00 70.62 118 LEU A CA 1
ATOM 902 C C . LEU A 1 118 ? 7.484 10.094 -11.517 1.00 70.62 118 LEU A C 1
ATOM 904 O O . LEU A 1 118 ? 6.688 10.799 -10.891 1.00 70.62 118 LEU A O 1
ATOM 908 N N . LEU A 1 119 ? 8.679 9.734 -11.044 1.00 75.31 119 LEU A N 1
ATOM 909 C CA . LEU A 1 119 ? 9.165 10.073 -9.716 1.00 75.31 119 LEU A CA 1
ATOM 910 C C . LEU A 1 119 ? 9.386 11.588 -9.636 1.00 75.31 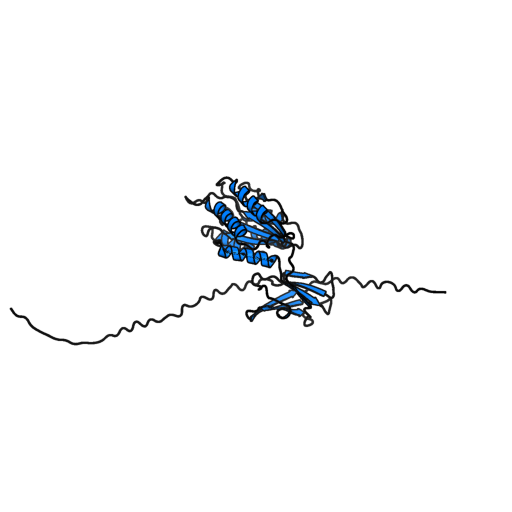119 LEU A C 1
ATOM 912 O O . LEU A 1 119 ? 8.995 12.230 -8.658 1.00 75.31 119 LEU A O 1
ATOM 916 N N . SER A 1 120 ? 9.908 12.190 -10.707 1.00 76.31 120 SER A N 1
ATOM 917 C CA . SER A 1 120 ? 10.056 13.637 -10.865 1.00 76.31 120 SER A CA 1
ATOM 918 C C . SER A 1 120 ? 8.711 14.368 -10.914 1.00 76.31 120 SER A C 1
ATOM 920 O O . SER A 1 120 ? 8.532 15.383 -10.237 1.00 76.31 120 SER A O 1
ATOM 922 N N . TRP A 1 121 ? 7.722 13.859 -11.657 1.00 73.38 121 TRP A N 1
ATOM 923 C CA . TRP A 1 121 ? 6.379 14.446 -11.664 1.00 73.38 121 TRP A CA 1
ATOM 924 C C . TRP A 1 121 ? 5.751 14.415 -10.272 1.00 73.38 121 TRP A C 1
ATOM 926 O O . TRP A 1 121 ? 5.174 15.418 -9.844 1.00 73.38 121 TRP A O 1
ATOM 936 N N . TYR A 1 122 ? 5.900 13.300 -9.557 1.00 68.44 122 TYR A N 1
ATOM 937 C CA . TYR A 1 122 ? 5.382 13.161 -8.207 1.00 68.44 122 TYR A CA 1
ATOM 938 C C . TYR A 1 122 ? 6.067 14.137 -7.247 1.00 68.44 122 TYR A C 1
ATOM 940 O O . TYR A 1 122 ? 5.377 14.929 -6.613 1.00 68.44 122 TYR A O 1
ATOM 948 N N . THR A 1 123 ? 7.402 14.155 -7.176 1.00 69.94 123 THR A N 1
ATOM 949 C CA . THR A 1 123 ? 8.142 15.101 -6.310 1.00 69.94 123 THR A CA 1
ATOM 950 C C . THR A 1 123 ? 7.751 16.561 -6.552 1.00 69.94 123 THR A C 1
ATOM 952 O O . THR A 1 123 ? 7.772 17.355 -5.616 1.00 69.94 123 THR A O 1
ATOM 955 N N . SER A 1 124 ? 7.352 16.902 -7.781 1.00 71.06 124 SER A N 1
ATOM 956 C CA . SER A 1 124 ? 6.974 18.264 -8.169 1.00 71.06 124 SER A CA 1
ATOM 957 C C . SER A 1 124 ? 5.496 18.618 -7.934 1.00 71.06 124 SER A C 1
ATOM 959 O O . SER A 1 124 ? 5.190 19.800 -7.803 1.00 71.06 124 SER A O 1
ATOM 961 N N . ASN A 1 125 ? 4.572 17.645 -7.923 1.00 65.44 125 ASN A N 1
ATOM 962 C CA . ASN A 1 125 ? 3.116 17.900 -7.913 1.00 65.44 125 ASN A CA 1
ATOM 963 C C . ASN A 1 125 ? 2.349 17.272 -6.745 1.00 65.44 125 ASN A C 1
ATOM 965 O O . ASN A 1 125 ? 1.174 17.580 -6.551 1.00 65.44 125 ASN A O 1
ATOM 969 N N . SER A 1 126 ? 2.965 16.365 -5.996 1.00 55.59 126 SER A N 1
ATOM 970 C CA . SER A 1 126 ? 2.303 15.678 -4.891 1.00 55.59 126 SER A CA 1
ATOM 971 C C . SER A 1 126 ? 2.515 16.395 -3.561 1.00 55.59 126 SER A C 1
ATOM 973 O O . SER A 1 126 ? 3.540 17.025 -3.301 1.00 55.59 126 SER A O 1
ATOM 975 N N . ASN A 1 127 ? 1.501 16.284 -2.709 1.00 54.00 127 ASN A N 1
ATOM 976 C CA . ASN A 1 127 ? 1.539 16.724 -1.326 1.00 54.00 127 ASN A CA 1
ATOM 977 C C . ASN A 1 127 ? 2.598 15.864 -0.594 1.00 54.00 127 ASN A C 1
ATOM 979 O O . ASN A 1 127 ? 2.459 14.639 -0.605 1.00 54.00 127 ASN A O 1
ATOM 983 N N . PRO A 1 128 ? 3.647 16.431 0.031 1.00 55.81 128 PRO A N 1
ATOM 984 C CA . PRO A 1 128 ? 4.795 15.696 0.594 1.00 55.81 128 PRO A CA 1
ATOM 985 C C . PRO A 1 128 ? 4.470 14.773 1.791 1.00 55.81 128 PRO A C 1
ATOM 987 O O . PRO A 1 128 ? 5.362 14.352 2.522 1.00 55.81 128 PRO A O 1
ATOM 990 N N . GLU A 1 129 ? 3.200 14.450 2.027 1.00 62.59 129 GLU A N 1
ATOM 991 C CA . GLU A 1 129 ? 2.724 13.789 3.244 1.00 62.59 129 GLU A CA 1
ATOM 992 C C . GLU A 1 129 ? 2.962 12.275 3.280 1.00 62.59 129 GLU A C 1
ATOM 994 O O . GLU A 1 129 ? 2.942 11.691 4.365 1.00 62.59 129 GLU A O 1
ATOM 999 N N . LEU A 1 130 ? 3.209 11.666 2.115 1.00 61.66 130 LEU A N 1
ATOM 1000 C CA . LEU A 1 130 ? 3.271 10.215 1.912 1.00 61.66 130 LEU A CA 1
ATOM 1001 C C . LEU A 1 130 ? 4.554 9.560 2.448 1.00 61.66 130 LEU A C 1
ATOM 1003 O O . LEU A 1 130 ? 4.558 8.348 2.607 1.00 61.66 130 LEU A O 1
ATOM 1007 N N . LEU A 1 131 ? 5.623 10.318 2.737 1.00 66.56 131 LEU A N 1
ATOM 1008 C CA . LEU A 1 131 ? 6.751 9.867 3.576 1.00 66.56 131 LEU A CA 1
ATOM 1009 C C . LEU A 1 131 ? 7.130 10.963 4.581 1.00 66.56 131 LEU A C 1
ATOM 1011 O O . LEU A 1 131 ? 8.084 11.722 4.394 1.00 66.56 131 LEU A O 1
ATOM 1015 N N . ASN A 1 132 ? 6.351 11.053 5.653 1.00 72.69 132 ASN A N 1
ATOM 1016 C CA . ASN A 1 132 ? 6.689 11.838 6.834 1.00 72.69 132 ASN A CA 1
ATOM 1017 C C . ASN A 1 132 ? 7.596 11.052 7.797 1.00 72.69 132 ASN A C 1
ATOM 1019 O O . ASN A 1 132 ? 8.050 9.944 7.514 1.00 72.69 132 ASN A O 1
ATOM 1023 N N . GLU A 1 133 ? 7.866 11.639 8.958 1.00 79.25 133 GLU A N 1
ATOM 1024 C CA . GLU A 1 133 ? 8.708 11.060 10.008 1.00 79.25 133 GLU A CA 1
ATOM 1025 C C . GLU A 1 133 ? 8.269 9.676 10.505 1.00 79.25 133 GLU A C 1
ATOM 1027 O O . GLU A 1 133 ? 9.085 8.970 11.076 1.00 79.25 133 GLU A O 1
ATOM 1032 N N . ASN A 1 134 ? 7.033 9.230 10.266 1.00 81.94 134 ASN A N 1
ATOM 1033 C CA . ASN A 1 134 ? 6.570 7.900 10.676 1.00 81.94 134 ASN A CA 1
ATOM 1034 C C . ASN A 1 134 ? 6.749 6.827 9.593 1.00 81.94 134 ASN A C 1
ATOM 1036 O O . ASN A 1 134 ? 6.333 5.683 9.784 1.00 81.94 134 ASN A O 1
ATOM 1040 N N . GLN A 1 135 ? 7.344 7.172 8.452 1.00 85.69 135 GLN A N 1
ATOM 1041 C CA . GLN A 1 135 ? 7.387 6.299 7.286 1.00 85.69 135 GLN A CA 1
ATOM 1042 C C . GLN A 1 135 ? 8.809 5.990 6.856 1.00 85.69 135 GLN A C 1
ATOM 1044 O O . GLN A 1 135 ? 9.704 6.831 6.929 1.00 85.69 135 GLN A O 1
ATOM 1049 N N . TRP A 1 136 ? 8.982 4.757 6.394 1.00 91.00 136 TRP A N 1
ATOM 1050 C CA . TRP A 1 136 ? 10.240 4.238 5.892 1.00 91.00 136 TRP A CA 1
ATOM 1051 C C . TRP A 1 136 ? 10.095 3.908 4.420 1.00 91.00 136 TRP A C 1
ATOM 1053 O O . TRP A 1 136 ? 9.089 3.317 4.025 1.00 91.00 136 TRP A O 1
ATOM 1063 N N . ALA A 1 137 ? 11.106 4.226 3.625 1.00 91.44 137 ALA A N 1
ATOM 1064 C CA . ALA A 1 137 ? 11.151 3.808 2.239 1.00 91.44 137 ALA A CA 1
ATOM 1065 C C . ALA A 1 137 ? 12.511 3.249 1.846 1.00 91.44 137 ALA A C 1
ATOM 1067 O O . ALA A 1 137 ? 13.542 3.669 2.364 1.00 91.44 137 ALA A O 1
ATOM 1068 N N . ALA A 1 138 ? 12.485 2.292 0.930 1.00 93.88 138 ALA A N 1
ATOM 1069 C CA . ALA A 1 138 ? 13.649 1.732 0.265 1.00 93.88 138 ALA A CA 1
ATOM 1070 C C . ALA A 1 138 ? 13.317 1.527 -1.213 1.00 93.88 138 ALA A C 1
ATOM 1072 O O . ALA A 1 138 ? 12.147 1.444 -1.594 1.00 93.88 138 ALA A O 1
ATOM 1073 N N . ALA A 1 139 ? 14.341 1.440 -2.050 1.00 92.19 139 ALA A N 1
ATOM 1074 C CA . ALA A 1 139 ? 14.185 1.204 -3.473 1.00 92.19 139 ALA A CA 1
ATOM 1075 C C . ALA A 1 139 ? 15.195 0.183 -3.962 1.00 92.19 139 ALA A C 1
ATOM 1077 O O . ALA A 1 139 ? 16.369 0.236 -3.600 1.00 92.19 139 ALA A O 1
ATOM 1078 N N . MET A 1 140 ? 14.739 -0.737 -4.801 1.00 91.62 140 MET A N 1
ATOM 1079 C CA . MET A 1 140 ? 15.529 -1.847 -5.310 1.00 91.62 140 MET A CA 1
ATOM 1080 C C . MET A 1 140 ? 15.237 -2.092 -6.776 1.00 91.62 140 MET A C 1
ATOM 1082 O O . MET A 1 140 ? 14.151 -1.789 -7.265 1.00 91.62 140 MET A O 1
ATOM 1086 N N . ILE A 1 141 ? 16.204 -2.679 -7.467 1.00 87.19 141 ILE A N 1
ATOM 1087 C CA . ILE A 1 141 ? 16.063 -3.090 -8.856 1.00 87.19 141 ILE A CA 1
ATOM 1088 C C . ILE A 1 141 ? 16.423 -4.562 -9.024 1.00 87.19 141 ILE A C 1
ATOM 1090 O O . ILE A 1 141 ? 17.418 -5.025 -8.466 1.00 87.19 141 ILE A O 1
ATOM 1094 N N . ALA A 1 142 ? 15.622 -5.293 -9.794 1.00 83.00 142 ALA A N 1
ATOM 1095 C CA . ALA A 1 142 ? 15.934 -6.655 -10.204 1.00 83.00 142 ALA A CA 1
ATOM 1096 C C . ALA A 1 142 ? 17.032 -6.654 -11.286 1.00 83.00 142 ALA A C 1
ATOM 1098 O O . ALA A 1 142 ? 17.016 -5.821 -12.193 1.00 83.00 142 ALA A O 1
ATOM 1099 N N . ARG A 1 143 ? 17.999 -7.574 -11.212 1.00 75.81 143 ARG A N 1
ATOM 1100 C CA . ARG A 1 143 ? 19.055 -7.758 -12.228 1.00 75.81 143 ARG A CA 1
ATOM 1101 C C . ARG A 1 143 ? 19.094 -9.192 -12.758 1.00 75.81 143 ARG A C 1
ATOM 1103 O O . ARG A 1 143 ? 18.538 -10.096 -12.153 1.00 75.81 143 ARG A O 1
ATOM 1110 N N . ASP A 1 144 ? 19.785 -9.386 -13.884 1.00 64.62 144 ASP A N 1
ATOM 1111 C CA . ASP A 1 144 ? 19.875 -10.654 -14.636 1.00 64.62 144 ASP A CA 1
ATOM 1112 C C . ASP A 1 144 ? 20.572 -11.824 -13.940 1.00 64.62 144 ASP A C 1
ATOM 1114 O O . ASP A 1 144 ? 20.518 -12.953 -14.429 1.00 64.62 144 ASP A O 1
ATOM 1118 N N . ALA A 1 145 ? 21.255 -11.593 -12.821 1.00 58.88 145 ALA A N 1
ATOM 1119 C CA . ALA A 1 145 ? 21.730 -12.708 -12.021 1.00 58.88 145 ALA A CA 1
ATOM 1120 C C . ALA A 1 145 ? 20.527 -13.289 -11.259 1.00 58.88 145 ALA A C 1
ATOM 1122 O O . ALA A 1 145 ? 19.768 -12.502 -10.695 1.00 58.88 145 ALA A O 1
ATOM 1123 N N . PRO A 1 146 ? 20.368 -14.626 -11.177 1.00 51.88 146 PRO A N 1
ATOM 1124 C CA . PRO A 1 146 ? 19.189 -15.285 -10.595 1.00 51.88 146 PRO A CA 1
ATOM 1125 C C . PRO A 1 146 ? 18.880 -14.904 -9.132 1.00 51.88 146 PRO A C 1
ATOM 1127 O O . PRO A 1 146 ? 17.874 -15.332 -8.581 1.00 51.88 146 PRO A O 1
ATOM 1130 N N . ASP A 1 147 ? 19.688 -14.052 -8.498 1.00 55.75 147 ASP A N 1
ATOM 1131 C CA . ASP A 1 147 ? 19.561 -13.678 -7.098 1.00 55.75 147 ASP A CA 1
ATOM 1132 C C . ASP A 1 147 ? 19.633 -12.186 -6.756 1.00 55.75 147 ASP A C 1
ATOM 1134 O O . ASP A 1 147 ? 19.442 -11.845 -5.589 1.00 55.75 147 ASP A O 1
ATOM 1138 N N . ASP A 1 148 ? 19.801 -11.280 -7.719 1.00 73.31 148 ASP A N 1
ATOM 1139 C CA . ASP A 1 148 ? 20.117 -9.888 -7.378 1.00 73.31 148 ASP A CA 1
ATOM 1140 C C . ASP A 1 148 ? 18.899 -8.957 -7.444 1.00 73.31 148 ASP A C 1
ATOM 1142 O O . ASP A 1 148 ? 18.616 -8.311 -8.455 1.00 73.31 148 ASP A O 1
ATOM 1146 N N . LEU A 1 149 ? 18.212 -8.823 -6.306 1.00 84.12 149 LEU A N 1
ATOM 1147 C CA . LEU A 1 149 ? 17.647 -7.525 -5.939 1.00 84.12 149 LEU A CA 1
ATOM 1148 C C . LEU A 1 149 ? 18.791 -6.639 -5.455 1.00 84.12 149 LEU A C 1
ATOM 1150 O O . LEU A 1 149 ? 19.383 -6.892 -4.406 1.00 84.12 149 LEU A O 1
ATOM 1154 N N . VAL A 1 150 ? 19.078 -5.579 -6.199 1.00 87.00 150 VAL A N 1
ATOM 1155 C CA . VAL A 1 150 ? 20.107 -4.610 -5.828 1.00 87.00 150 VAL A CA 1
ATOM 1156 C C . VAL A 1 150 ? 19.453 -3.388 -5.211 1.00 87.00 150 VAL A C 1
ATOM 1158 O O . VAL A 1 150 ? 18.552 -2.796 -5.805 1.00 87.00 150 VAL A O 1
ATOM 1161 N N . SER A 1 151 ? 19.936 -2.989 -4.036 1.00 90.62 151 SER A N 1
ATOM 1162 C CA . SER A 1 151 ? 19.519 -1.746 -3.390 1.00 90.62 151 SER A CA 1
ATOM 1163 C C . SER A 1 151 ? 19.931 -0.544 -4.240 1.00 90.62 151 SER A C 1
ATOM 1165 O O . SER A 1 151 ? 21.111 -0.347 -4.531 1.00 90.62 151 SER A O 1
ATOM 1167 N N . LEU A 1 152 ? 18.943 0.244 -4.662 1.00 88.62 152 LEU A N 1
ATOM 1168 C CA . LEU A 1 152 ? 19.152 1.599 -5.163 1.00 88.62 152 LEU A CA 1
ATOM 1169 C C . LEU A 1 152 ? 19.233 2.561 -3.981 1.00 88.62 152 LEU A C 1
ATOM 1171 O O . LEU A 1 152 ? 20.083 3.439 -3.966 1.00 88.62 152 LEU A O 1
ATOM 1175 N N . VAL A 1 153 ? 18.352 2.401 -2.996 1.00 91.88 153 VAL A N 1
ATOM 1176 C CA . VAL A 1 153 ? 18.339 3.191 -1.765 1.00 91.88 153 VAL A CA 1
ATOM 1177 C C . VAL A 1 153 ? 17.931 2.271 -0.625 1.00 91.88 153 VAL A C 1
ATOM 1179 O O . VAL A 1 153 ? 16.864 1.657 -0.681 1.00 91.88 153 VAL A O 1
ATOM 1182 N N . ASP A 1 154 ? 18.764 2.191 0.410 1.00 92.88 154 ASP A N 1
ATOM 1183 C CA . ASP A 1 154 ? 18.429 1.448 1.625 1.00 92.88 154 ASP A CA 1
ATOM 1184 C C . ASP A 1 154 ? 17.287 2.117 2.400 1.00 92.88 154 ASP A C 1
ATOM 1186 O O . ASP A 1 154 ? 16.878 3.238 2.108 1.00 92.88 154 ASP A O 1
ATOM 1190 N N . TRP A 1 155 ? 16.770 1.421 3.412 1.00 92.88 155 TRP A N 1
ATOM 1191 C CA . TRP A 1 155 ? 15.701 1.923 4.270 1.00 92.88 155 TRP A CA 1
ATOM 1192 C C . TRP A 1 155 ? 16.051 3.279 4.895 1.00 92.88 155 TRP A C 1
ATOM 1194 O O . TRP A 1 155 ? 16.936 3.381 5.744 1.00 92.88 155 TRP A O 1
ATOM 1204 N N . GLN A 1 156 ? 15.305 4.309 4.508 1.00 90.62 156 GLN A N 1
ATOM 1205 C CA . GLN A 1 156 ? 15.412 5.667 5.028 1.00 90.62 156 GLN A CA 1
ATOM 1206 C C . GLN A 1 156 ? 14.080 6.123 5.613 1.00 90.62 156 GLN A C 1
ATOM 1208 O O . GLN A 1 156 ? 13.015 5.756 5.119 1.00 90.62 156 GLN A O 1
ATOM 1213 N N . GLN A 1 157 ? 14.154 6.925 6.673 1.00 88.75 157 GLN A N 1
ATOM 1214 C CA . GLN A 1 157 ? 13.003 7.504 7.354 1.00 88.75 157 GLN A CA 1
ATOM 1215 C C . GLN A 1 157 ? 12.957 9.012 7.093 1.00 88.75 157 GLN A C 1
ATOM 1217 O O . GLN A 1 157 ? 13.949 9.709 7.311 1.00 88.75 157 GLN A O 1
ATOM 1222 N N . GLY A 1 158 ? 11.801 9.520 6.664 1.00 72.62 158 GLY A N 1
ATOM 1223 C CA . GLY A 1 158 ? 11.623 10.935 6.323 1.00 72.62 158 GLY A CA 1
ATOM 1224 C C . GLY A 1 158 ? 12.400 11.405 5.077 1.00 72.62 158 GLY A C 1
ATOM 1225 O O . GLY A 1 158 ? 13.170 10.668 4.472 1.00 72.62 158 GLY A O 1
ATOM 1226 N N . ASN A 1 159 ? 12.175 12.664 4.680 1.00 75.62 159 ASN A N 1
ATOM 1227 C CA . ASN A 1 159 ? 12.783 13.335 3.516 1.00 75.62 159 ASN A CA 1
ATOM 1228 C C . ASN A 1 159 ? 12.536 12.658 2.148 1.00 75.62 159 ASN A C 1
ATOM 1230 O O . ASN A 1 159 ? 13.459 12.221 1.458 1.00 75.62 159 ASN A O 1
ATOM 1234 N N . TYR A 1 160 ? 11.274 12.674 1.710 1.00 75.75 160 TYR A N 1
ATOM 1235 C CA . TYR A 1 160 ? 10.857 12.158 0.402 1.00 75.75 160 TYR A CA 1
ATOM 1236 C C . TYR A 1 160 ? 11.619 12.775 -0.787 1.00 75.75 160 TYR A C 1
ATOM 1238 O O . TYR A 1 160 ? 12.001 12.070 -1.719 1.00 75.75 160 TYR A O 1
ATOM 1246 N N . GLY A 1 161 ? 11.841 14.095 -0.768 1.00 74.88 161 GLY A N 1
ATOM 1247 C CA . GLY A 1 161 ? 12.508 14.797 -1.870 1.00 74.88 161 GLY A CA 1
ATOM 1248 C C . GLY A 1 161 ? 13.947 14.319 -2.069 1.00 74.88 161 GLY A C 1
ATOM 1249 O O . GLY A 1 161 ? 14.360 14.050 -3.193 1.00 74.88 161 GLY A O 1
ATOM 1250 N N . GLY A 1 162 ? 14.690 14.141 -0.971 1.00 82.25 162 GLY A N 1
ATOM 1251 C CA . GLY A 1 162 ? 16.019 13.532 -1.006 1.00 82.25 162 GLY A CA 1
ATOM 1252 C C . GLY A 1 162 ? 15.975 12.084 -1.492 1.00 82.25 162 GLY A C 1
ATOM 1253 O O . GLY A 1 162 ? 16.720 11.733 -2.401 1.00 82.25 162 GLY A O 1
ATOM 1254 N N . PHE A 1 163 ? 15.065 11.275 -0.941 1.00 85.62 163 PHE A N 1
ATOM 1255 C CA . PHE A 1 163 ? 14.898 9.866 -1.305 1.00 85.62 163 PHE A CA 1
ATOM 1256 C C . PHE A 1 163 ? 14.678 9.672 -2.814 1.00 85.62 163 PHE A C 1
ATOM 1258 O O . PHE A 1 163 ? 15.410 8.917 -3.454 1.00 85.62 163 PHE A O 1
ATOM 1265 N N . MET A 1 164 ? 13.733 10.407 -3.408 1.00 83.75 164 MET A N 1
ATOM 1266 C CA . MET A 1 164 ? 13.442 10.283 -4.838 1.00 83.75 164 MET A CA 1
ATOM 1267 C C . MET A 1 164 ? 14.568 10.785 -5.733 1.00 83.75 164 MET A C 1
ATOM 1269 O O . MET A 1 164 ? 14.852 10.152 -6.746 1.00 83.75 164 MET A O 1
ATOM 1273 N N . ASN A 1 165 ? 15.262 11.858 -5.345 1.00 83.25 165 ASN A N 1
ATOM 1274 C CA . ASN A 1 165 ? 16.434 12.317 -6.090 1.00 83.25 165 ASN A CA 1
ATOM 1275 C C . ASN A 1 165 ? 17.529 11.243 -6.131 1.00 83.25 165 ASN A C 1
ATOM 1277 O O . ASN A 1 165 ? 18.124 11.024 -7.183 1.00 83.25 165 ASN A O 1
ATOM 1281 N N . VAL A 1 166 ? 17.764 10.537 -5.017 1.00 87.44 166 VAL A N 1
ATOM 1282 C CA . VAL A 1 166 ? 18.747 9.445 -4.972 1.00 87.44 166 VAL A CA 1
ATOM 1283 C C . VAL A 1 166 ? 18.311 8.279 -5.862 1.00 87.44 166 VAL A C 1
ATOM 1285 O O . VAL A 1 166 ? 19.142 7.755 -6.602 1.00 87.44 166 VAL A O 1
ATOM 1288 N N . ILE A 1 167 ? 17.025 7.901 -5.853 1.00 86.12 167 ILE A N 1
ATOM 1289 C CA . ILE A 1 167 ? 16.512 6.869 -6.771 1.00 86.12 167 ILE A CA 1
ATOM 1290 C C . ILE A 1 167 ? 16.772 7.276 -8.219 1.00 86.12 167 ILE A C 1
ATOM 1292 O O . ILE A 1 167 ? 17.360 6.493 -8.961 1.00 86.12 167 ILE A O 1
ATOM 1296 N N . THR A 1 168 ? 16.380 8.491 -8.609 1.00 83.12 168 THR 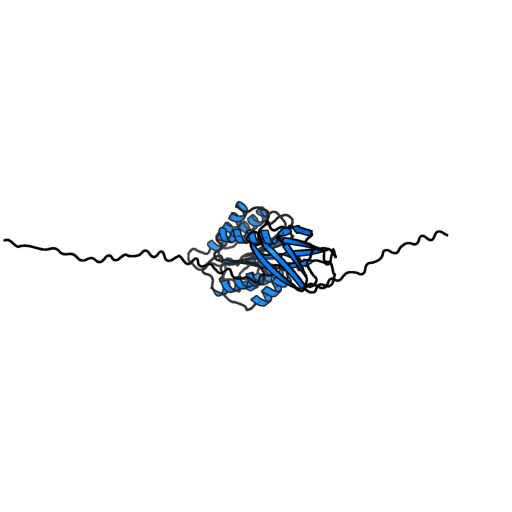A N 1
ATOM 1297 C CA . THR A 1 168 ? 16.578 9.002 -9.969 1.00 83.12 168 THR A CA 1
ATOM 1298 C C . THR A 1 168 ? 18.050 8.958 -10.368 1.00 83.12 168 THR A C 1
ATOM 1300 O O . THR A 1 168 ? 18.378 8.341 -11.378 1.00 83.12 168 THR A O 1
ATOM 1303 N N . SER A 1 169 ? 18.957 9.503 -9.550 1.00 85.06 169 SER A N 1
ATOM 1304 C CA . SER A 1 169 ? 20.399 9.479 -9.837 1.00 85.06 169 SER A CA 1
ATOM 1305 C C . SER A 1 169 ? 20.962 8.058 -9.948 1.00 85.06 169 SER A C 1
ATOM 1307 O O . SER A 1 169 ? 21.762 7.767 -10.840 1.00 85.06 169 SER A O 1
ATOM 1309 N N . ASN A 1 170 ? 20.532 7.141 -9.077 1.00 85.00 170 ASN A N 1
ATOM 1310 C CA . ASN A 1 170 ? 21.004 5.760 -9.117 1.00 85.00 170 ASN A CA 1
ATOM 1311 C C . ASN A 1 170 ? 20.458 5.018 -10.337 1.00 85.00 170 ASN A C 1
ATOM 1313 O O . ASN A 1 170 ? 21.217 4.298 -10.984 1.00 85.00 170 ASN A O 1
ATOM 1317 N N . MET A 1 171 ? 19.201 5.244 -10.722 1.00 79.19 171 MET A N 1
ATOM 1318 C CA . MET A 1 171 ? 18.645 4.704 -11.962 1.00 79.19 171 MET A CA 1
ATOM 1319 C C . MET A 1 171 ? 19.349 5.264 -13.202 1.00 79.19 171 MET A C 1
ATOM 1321 O O . MET A 1 171 ? 19.674 4.497 -14.109 1.00 79.19 171 MET A O 1
ATOM 1325 N N . GLU A 1 172 ? 19.640 6.568 -13.248 1.00 79.31 172 GLU A N 1
ATOM 1326 C CA . GLU A 1 172 ? 20.403 7.219 -14.325 1.00 79.31 172 GLU A CA 1
ATOM 1327 C C . GLU A 1 172 ? 21.773 6.569 -14.541 1.00 79.31 172 GLU A C 1
ATOM 1329 O O . GLU A 1 172 ? 22.176 6.371 -15.689 1.00 79.31 172 GLU A O 1
ATOM 1334 N N . SER A 1 173 ? 22.433 6.152 -13.457 1.00 77.94 173 SER A N 1
ATOM 1335 C CA . SER A 1 173 ? 23.735 5.477 -13.502 1.00 77.94 173 SER A CA 1
ATOM 1336 C C . SER A 1 173 ? 23.692 4.03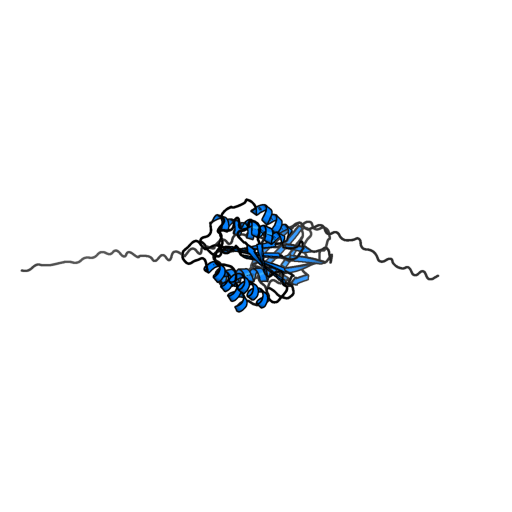8 -14.033 1.00 77.94 173 SER A C 1
ATOM 1338 O O . SER A 1 173 ? 24.732 3.486 -14.402 1.00 77.94 173 SER A O 1
ATOM 1340 N N . LEU A 1 174 ? 22.510 3.413 -14.084 1.00 74.12 174 LEU A N 1
ATOM 1341 C CA . LEU A 1 174 ? 22.379 2.047 -14.582 1.00 74.12 174 LEU A CA 1
ATOM 1342 C C . LEU A 1 174 ? 22.645 1.991 -16.092 1.00 74.12 174 LEU A C 1
ATOM 1344 O O . LEU A 1 174 ? 22.146 2.852 -16.829 1.00 74.12 174 LEU A O 1
ATOM 1348 N N . PRO A 1 175 ? 23.378 0.968 -16.571 1.00 69.38 175 PRO A N 1
ATOM 1349 C CA . PRO A 1 175 ? 23.609 0.778 -17.995 1.00 69.38 175 PRO A CA 1
ATOM 1350 C C . PRO A 1 175 ? 22.282 0.590 -18.742 1.00 69.38 175 PRO A C 1
ATOM 1352 O O . PRO A 1 175 ? 21.346 -0.036 -18.241 1.00 69.38 175 PRO A O 1
ATOM 1355 N N . ASN A 1 176 ? 22.207 1.129 -19.960 1.00 61.69 176 ASN A N 1
ATOM 1356 C CA . ASN A 1 176 ? 21.049 0.948 -20.829 1.00 61.69 176 ASN A CA 1
ATOM 1357 C C . ASN A 1 176 ? 21.044 -0.488 -21.376 1.00 61.69 176 ASN A C 1
ATOM 1359 O O . ASN A 1 176 ? 21.774 -0.795 -22.318 1.00 61.69 176 ASN A O 1
ATOM 1363 N N . GLY A 1 177 ? 20.200 -1.340 -20.795 1.00 55.22 177 GLY A N 1
ATOM 1364 C CA . GLY A 1 177 ? 19.982 -2.722 -21.218 1.00 55.22 177 GLY A CA 1
ATOM 1365 C C . GLY A 1 177 ? 20.861 -3.753 -20.500 1.00 55.22 177 GLY A C 1
ATOM 1366 O O . GLY A 1 177 ? 22.077 -3.595 -20.392 1.00 55.22 177 GLY A O 1
ATOM 1367 N N . GLY A 1 178 ? 20.222 -4.835 -20.056 1.00 51.75 178 GLY A N 1
ATOM 1368 C CA . GLY A 1 178 ? 20.825 -6.135 -19.739 1.00 51.75 178 GLY A CA 1
ATOM 1369 C C . GLY A 1 178 ? 20.209 -7.248 -20.602 1.00 51.75 178 GLY A C 1
ATOM 1370 O O . GLY A 1 178 ? 19.346 -6.973 -21.434 1.00 51.75 178 GLY A O 1
ATOM 1371 N N . PRO A 1 179 ? 20.650 -8.509 -20.523 1.00 46.38 179 PRO A N 1
ATOM 1372 C CA . PRO A 1 179 ? 19.799 -9.622 -20.935 1.00 46.38 179 PRO A CA 1
ATOM 1373 C C . PRO A 1 179 ? 18.394 -9.549 -20.291 1.00 46.38 179 PRO A C 1
ATOM 1375 O O . PRO A 1 179 ? 18.119 -8.718 -19.431 1.00 46.38 179 PRO A O 1
ATOM 1378 N N . PRO A 1 180 ? 17.428 -10.331 -20.784 1.00 51.78 180 PRO A N 1
ATOM 1379 C CA . PRO A 1 180 ? 16.133 -10.352 -20.149 1.00 51.78 180 PRO A CA 1
ATOM 1380 C C . PRO A 1 180 ? 16.167 -11.137 -18.836 1.00 51.78 180 PRO A C 1
ATOM 1382 O O . PRO A 1 180 ? 16.517 -12.319 -18.832 1.00 51.78 180 PRO A O 1
ATOM 1385 N N . THR A 1 181 ? 15.712 -10.492 -17.762 1.00 54.69 181 THR A N 1
ATOM 1386 C CA . THR A 1 181 ? 15.556 -11.090 -16.438 1.00 54.69 181 THR A CA 1
ATOM 1387 C C . THR A 1 181 ? 14.603 -12.284 -16.476 1.00 54.69 181 THR A C 1
ATOM 1389 O O . THR A 1 181 ? 13.540 -12.282 -17.104 1.00 54.69 181 THR A O 1
ATOM 1392 N N . SER A 1 182 ? 15.010 -13.353 -15.795 1.00 53.75 182 SER A N 1
ATOM 1393 C CA . SER A 1 182 ? 14.181 -14.520 -15.515 1.00 53.75 182 SER A CA 1
ATOM 1394 C C . SER A 1 182 ? 13.169 -14.206 -14.405 1.00 53.75 182 SER A C 1
ATOM 1396 O O . SER A 1 182 ? 13.559 -13.690 -13.366 1.00 53.75 182 SER A O 1
ATOM 1398 N N . ALA A 1 183 ? 11.897 -14.564 -14.630 1.00 64.94 183 ALA A N 1
ATOM 1399 C CA . ALA A 1 183 ? 10.788 -14.648 -13.664 1.00 64.94 183 ALA A CA 1
ATOM 1400 C C . ALA A 1 183 ? 10.588 -13.439 -12.717 1.00 64.94 183 ALA A C 1
ATOM 1402 O O . ALA A 1 183 ? 11.176 -13.380 -11.639 1.00 64.94 183 ALA A O 1
ATOM 1403 N N . PHE A 1 184 ? 9.656 -12.531 -13.039 1.00 73.69 184 PHE A N 1
ATOM 1404 C CA . PHE A 1 184 ? 9.360 -11.350 -12.204 1.00 73.69 184 PHE A CA 1
ATOM 1405 C C . PHE A 1 184 ? 8.934 -11.698 -10.763 1.00 73.69 184 PHE A C 1
ATOM 1407 O O . PHE A 1 184 ? 9.147 -10.915 -9.838 1.00 73.69 184 PHE A O 1
ATOM 1414 N N . PHE A 1 185 ? 8.352 -12.880 -10.539 1.00 79.62 185 PHE A N 1
ATOM 1415 C CA . PHE A 1 185 ? 7.878 -13.311 -9.223 1.00 79.62 185 PHE A CA 1
ATOM 1416 C C . PHE A 1 185 ? 8.987 -13.528 -8.191 1.00 79.62 185 PHE A C 1
ATOM 1418 O O . PHE A 1 185 ? 8.760 -13.349 -6.993 1.00 79.62 185 PHE A O 1
ATOM 1425 N N . GLU A 1 186 ? 10.182 -13.919 -8.622 1.00 81.12 186 GLU A N 1
ATOM 1426 C CA . GLU A 1 186 ? 11.275 -14.231 -7.706 1.00 81.12 186 GLU A CA 1
ATOM 1427 C C . GLU A 1 186 ? 11.874 -12.975 -7.043 1.00 81.12 186 GLU A C 1
ATOM 1429 O O . GLU A 1 186 ? 11.971 -12.949 -5.809 1.00 81.12 186 GLU A O 1
ATOM 1434 N N . PRO A 1 187 ? 12.186 -11.893 -7.785 1.00 82.62 187 PRO A N 1
ATOM 1435 C CA . PRO A 1 187 ? 12.506 -10.603 -7.187 1.00 82.62 187 PRO A CA 1
ATOM 1436 C C . PRO A 1 187 ? 11.408 -10.111 -6.243 1.00 82.62 187 PRO A C 1
ATOM 1438 O O . PRO A 1 187 ? 11.708 -9.658 -5.143 1.00 82.62 187 PRO A O 1
ATOM 1441 N N . VAL A 1 188 ? 10.128 -10.265 -6.593 1.00 87.69 188 VAL A N 1
ATOM 1442 C CA . VAL A 1 188 ? 9.032 -9.840 -5.704 1.00 87.69 188 VAL A CA 1
ATOM 1443 C C . VAL A 1 188 ? 9.021 -10.659 -4.409 1.00 87.69 188 VAL A C 1
ATOM 1445 O O . VAL A 1 188 ? 8.882 -10.096 -3.324 1.00 87.69 188 VAL A O 1
ATOM 1448 N N . GLN A 1 189 ? 9.253 -11.971 -4.481 1.00 89.94 189 GLN A N 1
ATOM 1449 C CA . GLN A 1 189 ? 9.379 -12.825 -3.298 1.00 89.94 189 GLN A CA 1
ATOM 1450 C C . GLN A 1 189 ? 10.542 -12.419 -2.397 1.00 89.94 189 GLN A C 1
ATOM 1452 O O . GLN A 1 189 ? 10.388 -12.379 -1.172 1.00 89.94 189 GLN A O 1
ATOM 1457 N N . LYS A 1 190 ? 11.698 -12.102 -2.982 1.00 89.31 190 LYS A N 1
ATOM 1458 C CA . LYS A 1 190 ? 12.857 -11.599 -2.238 1.00 89.31 190 LYS A CA 1
ATOM 1459 C C . LYS A 1 190 ? 12.536 -10.255 -1.584 1.00 89.31 190 LYS A C 1
ATOM 1461 O O . LYS A 1 190 ? 12.802 -10.093 -0.398 1.00 89.31 190 LYS A O 1
ATOM 1466 N N . ALA A 1 191 ? 11.868 -9.353 -2.296 1.00 92.38 191 ALA A N 1
ATOM 1467 C CA . ALA A 1 191 ? 11.455 -8.051 -1.784 1.00 92.38 191 ALA A CA 1
ATOM 1468 C C . ALA A 1 191 ? 10.474 -8.173 -0.606 1.00 92.38 191 ALA A C 1
ATOM 1470 O O . ALA A 1 191 ? 10.678 -7.551 0.435 1.00 92.38 191 ALA A O 1
ATOM 1471 N N . VAL A 1 192 ? 9.472 -9.053 -0.707 1.00 93.81 192 VAL A N 1
ATOM 1472 C CA . VAL A 1 192 ? 8.572 -9.386 0.412 1.00 93.81 192 VAL A CA 1
ATOM 1473 C C . VAL A 1 192 ? 9.366 -9.886 1.625 1.00 93.81 192 VAL A C 1
ATOM 1475 O O . VAL A 1 192 ? 9.080 -9.526 2.769 1.00 93.81 192 VAL A O 1
ATOM 1478 N N . ASN A 1 193 ? 10.412 -10.682 1.397 1.00 93.00 193 ASN A N 1
ATOM 1479 C CA . ASN A 1 193 ? 11.235 -11.220 2.475 1.00 93.00 193 ASN A CA 1
ATOM 1480 C C . ASN A 1 193 ? 12.075 -10.162 3.210 1.00 93.00 193 ASN A C 1
ATOM 1482 O O . ASN A 1 193 ? 12.455 -10.421 4.352 1.00 93.00 193 ASN A O 1
ATOM 1486 N N . LEU A 1 194 ? 12.285 -8.977 2.634 1.00 93.50 194 LEU A N 1
ATOM 1487 C CA . LEU A 1 194 ? 13.016 -7.878 3.273 1.00 93.50 194 LEU A CA 1
ATOM 1488 C C . LEU A 1 194 ? 12.189 -7.100 4.297 1.00 93.50 194 LEU A C 1
ATOM 1490 O O . LEU A 1 194 ? 12.762 -6.446 5.170 1.00 93.50 194 LEU A O 1
ATOM 1494 N N . PHE A 1 195 ? 10.858 -7.169 4.229 1.00 94.38 195 PHE A N 1
ATOM 1495 C CA . PHE A 1 195 ? 10.027 -6.598 5.282 1.00 94.38 195 PHE A CA 1
ATOM 1496 C C . PHE A 1 195 ? 10.211 -7.397 6.574 1.00 94.38 195 PHE A C 1
ATOM 1498 O O . PHE A 1 195 ? 10.166 -8.631 6.544 1.00 94.38 195 PHE A O 1
ATOM 1505 N N . PRO A 1 196 ? 10.421 -6.741 7.724 1.00 88.25 196 PRO A N 1
ATOM 1506 C CA . PRO A 1 196 ? 10.484 -7.454 8.986 1.00 88.25 196 PRO A CA 1
ATOM 1507 C C . PRO A 1 196 ? 9.087 -7.943 9.371 1.00 88.25 196 PRO A C 1
ATOM 1509 O O . PRO A 1 196 ? 8.077 -7.327 9.020 1.00 88.25 196 PRO A O 1
ATOM 1512 N N . ASP A 1 197 ? 9.038 -9.022 10.144 1.00 82.75 197 ASP A N 1
ATOM 1513 C CA . ASP A 1 197 ? 7.788 -9.482 10.735 1.00 82.75 197 ASP A CA 1
ATOM 1514 C C . ASP A 1 197 ? 7.244 -8.401 11.689 1.00 82.75 197 ASP A C 1
ATOM 1516 O O . ASP A 1 197 ? 7.989 -7.812 12.480 1.00 82.75 197 ASP A O 1
ATOM 1520 N N . GLY A 1 198 ? 5.945 -8.109 11.619 1.00 73.69 198 GLY A N 1
ATOM 1521 C CA . GLY A 1 198 ? 5.329 -7.119 12.498 1.00 73.69 198 GLY A CA 1
ATOM 1522 C C . GLY A 1 198 ? 3.936 -6.675 12.069 1.00 73.69 198 GLY A C 1
ATOM 1523 O O . GLY A 1 198 ? 3.425 -7.076 11.032 1.00 73.69 198 GLY A O 1
ATOM 1524 N N . ASN A 1 199 ? 3.339 -5.805 12.888 1.00 71.69 199 ASN A N 1
ATOM 1525 C CA . ASN A 1 199 ? 1.972 -5.296 12.707 1.00 71.69 199 ASN A CA 1
ATOM 1526 C C . ASN A 1 199 ? 1.926 -3.932 11.994 1.00 71.69 199 ASN A C 1
ATOM 1528 O O . ASN A 1 199 ? 0.966 -3.183 12.172 1.00 71.69 199 ASN A O 1
ATOM 1532 N N . ILE A 1 200 ? 2.997 -3.564 11.291 1.00 83.62 200 ILE A N 1
ATOM 1533 C CA . ILE A 1 200 ? 3.078 -2.322 10.516 1.00 83.62 200 ILE A CA 1
ATOM 1534 C C . ILE A 1 200 ? 2.610 -2.639 9.094 1.00 83.62 200 ILE A C 1
ATOM 1536 O O . ILE A 1 200 ? 2.892 -3.725 8.589 1.00 83.62 200 ILE A O 1
ATOM 1540 N N . THR A 1 201 ? 1.898 -1.713 8.457 1.00 85.62 201 THR A N 1
ATOM 1541 C CA . THR A 1 201 ? 1.536 -1.843 7.042 1.00 85.62 201 THR A CA 1
ATOM 1542 C C . THR A 1 201 ? 2.792 -1.764 6.185 1.00 85.62 201 THR A C 1
ATOM 1544 O O . THR A 1 201 ? 3.561 -0.797 6.259 1.00 85.62 201 THR A O 1
ATOM 1547 N N . ASN A 1 202 ? 3.018 -2.807 5.397 1.00 91.81 202 ASN A N 1
ATOM 1548 C CA . ASN A 1 202 ? 4.114 -2.879 4.452 1.00 91.81 202 ASN A CA 1
ATOM 1549 C C . ASN A 1 202 ? 3.537 -2.768 3.040 1.00 91.81 202 ASN A C 1
ATOM 1551 O O . ASN A 1 202 ? 2.524 -3.380 2.724 1.00 91.81 202 ASN A O 1
ATOM 1555 N N . ILE A 1 203 ? 4.192 -1.999 2.186 1.00 92.62 203 ILE A N 1
ATOM 1556 C CA . ILE A 1 203 ? 3.743 -1.734 0.825 1.00 92.62 203 ILE A CA 1
ATOM 1557 C C . ILE A 1 203 ? 4.887 -2.054 -0.109 1.00 92.62 203 ILE A C 1
ATOM 1559 O O . ILE A 1 203 ? 5.964 -1.475 0.009 1.00 92.62 203 ILE A O 1
ATOM 1563 N N . LEU A 1 204 ? 4.647 -2.937 -1.066 1.00 94.38 204 LEU A N 1
ATOM 1564 C CA . LEU A 1 204 ? 5.556 -3.179 -2.174 1.00 94.38 204 LEU A CA 1
ATOM 1565 C C . LEU A 1 204 ? 4.960 -2.553 -3.429 1.00 94.38 204 LEU A C 1
ATOM 1567 O O . LEU A 1 204 ? 3.838 -2.884 -3.793 1.00 94.38 204 LEU A O 1
ATOM 1571 N N . ILE A 1 205 ? 5.703 -1.679 -4.103 1.00 91.56 205 ILE A N 1
ATOM 1572 C CA . ILE A 1 205 ? 5.297 -1.099 -5.387 1.00 91.56 205 ILE A CA 1
ATOM 1573 C C . ILE A 1 205 ? 6.216 -1.663 -6.464 1.00 91.56 205 ILE A C 1
ATOM 1575 O O . ILE A 1 205 ? 7.396 -1.323 -6.515 1.00 91.56 205 ILE A O 1
ATOM 1579 N N . LEU A 1 206 ? 5.671 -2.535 -7.306 1.00 90.12 206 LEU A N 1
ATOM 1580 C CA . LEU A 1 206 ? 6.369 -3.168 -8.415 1.00 90.12 206 LEU A CA 1
ATOM 1581 C C . LEU A 1 206 ? 6.127 -2.387 -9.707 1.00 90.12 206 LEU A C 1
ATOM 1583 O O . LEU A 1 206 ? 4.999 -2.338 -10.191 1.00 90.12 206 LEU A O 1
ATOM 1587 N N . PHE A 1 207 ? 7.189 -1.860 -10.303 1.00 86.44 207 PHE A N 1
ATOM 1588 C CA . PHE A 1 207 ? 7.183 -1.329 -11.665 1.00 86.44 207 PHE A CA 1
ATOM 1589 C C . PHE A 1 207 ? 7.723 -2.394 -12.609 1.00 86.44 207 PHE A C 1
ATOM 1591 O O . PHE A 1 207 ? 8.860 -2.820 -12.438 1.00 86.44 207 PHE A O 1
ATOM 1598 N N . SER A 1 208 ? 6.938 -2.811 -13.600 1.00 82.94 208 SER A N 1
ATOM 1599 C CA . SER A 1 208 ? 7.355 -3.816 -14.585 1.00 82.94 208 SER A CA 1
ATOM 1600 C C . SER A 1 208 ? 6.863 -3.460 -15.988 1.00 82.94 208 SER A C 1
ATOM 1602 O O . SER A 1 208 ? 5.907 -2.698 -16.167 1.00 82.94 208 SER A O 1
ATOM 1604 N N . ASP A 1 209 ? 7.534 -4.001 -17.001 1.00 76.75 209 ASP A N 1
ATOM 1605 C CA . ASP A 1 209 ? 7.110 -3.952 -18.400 1.00 76.75 209 ASP A CA 1
ATOM 1606 C C . ASP A 1 209 ? 6.229 -5.153 -18.803 1.00 76.75 209 ASP A C 1
ATOM 1608 O O . ASP A 1 209 ? 5.716 -5.195 -19.923 1.00 76.75 209 ASP A O 1
ATOM 1612 N N . GLY A 1 210 ? 6.006 -6.101 -17.882 1.00 74.75 210 GLY A N 1
ATOM 1613 C CA . GLY A 1 210 ? 5.153 -7.274 -18.081 1.00 74.75 210 GLY A CA 1
ATOM 1614 C C . GLY A 1 210 ? 5.756 -8.326 -19.010 1.00 74.75 210 GLY A C 1
ATOM 1615 O O . GLY A 1 210 ? 5.017 -9.154 -19.557 1.00 74.75 210 GLY A O 1
ATOM 1616 N N . PHE A 1 211 ? 7.070 -8.297 -19.236 1.00 73.31 211 PHE A N 1
ATOM 1617 C CA . PHE A 1 211 ? 7.760 -9.333 -19.988 1.00 73.31 211 PHE A CA 1
ATOM 1618 C C . PHE A 1 211 ? 8.272 -10.434 -19.049 1.00 73.31 211 PHE A C 1
ATOM 1620 O O . PHE A 1 211 ? 9.163 -10.219 -18.237 1.00 73.31 211 PHE A O 1
ATOM 1627 N N . GLU A 1 212 ? 7.735 -11.650 -19.179 1.00 68.81 212 GLU A N 1
ATOM 1628 C CA . GLU A 1 212 ? 8.161 -12.802 -18.378 1.00 68.81 212 GLU A CA 1
ATOM 1629 C C . GLU A 1 212 ? 8.604 -13.966 -19.275 1.00 68.81 212 GLU A C 1
ATOM 1631 O O . GLU A 1 212 ? 7.867 -14.405 -20.159 1.00 68.81 212 GLU A O 1
ATOM 1636 N N . ILE A 1 213 ? 9.809 -14.499 -19.031 1.00 58.88 213 ILE A N 1
ATOM 1637 C CA . ILE A 1 213 ? 10.354 -15.653 -19.773 1.00 58.88 213 ILE A CA 1
ATOM 1638 C C . ILE A 1 213 ? 9.911 -16.994 -19.164 1.00 58.88 213 ILE A C 1
ATOM 1640 O O . ILE A 1 213 ? 9.748 -17.977 -19.889 1.00 58.88 213 ILE A O 1
ATOM 1644 N N . GLN A 1 214 ? 9.696 -17.057 -17.847 1.00 61.50 214 GLN A N 1
ATOM 1645 C CA . GLN A 1 214 ? 9.250 -18.260 -17.140 1.00 61.50 214 GLN A CA 1
ATOM 1646 C C . GLN A 1 214 ? 8.295 -17.901 -16.002 1.00 61.50 214 GLN A C 1
ATOM 1648 O O . GLN A 1 214 ? 8.725 -17.390 -14.975 1.00 61.50 214 GLN A O 1
ATOM 1653 N N . SER A 1 215 ? 7.022 -18.258 -16.174 1.00 52.03 215 SER A N 1
ATOM 1654 C CA . SER A 1 215 ? 6.031 -18.279 -15.098 1.00 52.03 215 SER A CA 1
ATOM 1655 C C . SER A 1 215 ? 6.321 -19.487 -14.213 1.00 52.03 215 SER A C 1
ATOM 1657 O O . SER A 1 215 ? 5.931 -20.618 -14.521 1.00 52.03 215 SER A O 1
ATOM 1659 N N . SER A 1 216 ? 7.067 -19.275 -13.130 1.00 52.41 216 SER A N 1
ATOM 1660 C CA . SER A 1 216 ? 7.094 -20.264 -12.056 1.00 52.41 216 SER A CA 1
ATOM 1661 C C . SER A 1 216 ? 5.765 -20.166 -11.302 1.00 52.41 216 SER A C 1
ATOM 1663 O O . SER A 1 216 ? 5.256 -19.073 -11.065 1.00 52.41 216 SER A O 1
ATOM 1665 N N . GLY A 1 217 ? 5.164 -21.300 -10.929 1.00 54.78 217 GLY A N 1
ATOM 1666 C CA . GLY A 1 217 ? 3.910 -21.377 -10.158 1.00 54.78 217 GLY A CA 1
ATOM 1667 C C . GLY A 1 217 ? 4.010 -20.838 -8.719 1.00 54.78 217 GLY A C 1
ATOM 1668 O O . GLY A 1 217 ? 3.356 -21.357 -7.820 1.00 54.78 217 GLY A O 1
ATOM 1669 N N . ALA A 1 218 ? 4.855 -19.834 -8.487 1.00 58.75 218 ALA A N 1
ATOM 1670 C CA . ALA A 1 218 ? 5.210 -19.251 -7.202 1.00 58.75 218 ALA A CA 1
ATOM 1671 C C . ALA A 1 218 ? 4.187 -18.228 -6.675 1.00 58.75 218 ALA A C 1
ATOM 1673 O O . ALA A 1 218 ? 4.374 -17.707 -5.576 1.00 58.75 218 ALA A O 1
ATOM 1674 N N . SER A 1 219 ? 3.091 -17.966 -7.400 1.00 73.69 219 SER A N 1
ATOM 1675 C CA . SER A 1 219 ? 2.102 -16.950 -7.013 1.00 73.69 219 SER A CA 1
ATOM 1676 C C . SER A 1 219 ? 1.462 -17.239 -5.651 1.00 73.69 219 SER A C 1
ATOM 1678 O O . SER A 1 219 ? 1.372 -16.341 -4.820 1.00 73.69 219 SER A O 1
ATOM 1680 N N . ALA A 1 220 ? 1.100 -18.492 -5.357 1.00 83.38 220 ALA A N 1
ATOM 1681 C CA . ALA A 1 220 ? 0.463 -18.842 -4.085 1.00 83.38 220 ALA A CA 1
ATOM 1682 C C . ALA A 1 220 ? 1.406 -18.677 -2.881 1.00 83.38 220 ALA A C 1
ATOM 1684 O O . ALA A 1 220 ? 1.014 -18.100 -1.868 1.00 83.38 220 ALA A O 1
ATOM 1685 N N . ASN A 1 221 ? 2.656 -19.140 -2.991 1.00 86.62 221 ASN A N 1
ATOM 1686 C CA . ASN A 1 221 ? 3.643 -19.003 -1.914 1.00 86.62 221 ASN A CA 1
ATOM 1687 C C . ASN A 1 221 ? 3.996 -17.533 -1.663 1.00 86.62 221 ASN A C 1
ATOM 1689 O O . ASN A 1 221 ? 4.096 -17.122 -0.508 1.00 86.62 221 ASN A O 1
ATOM 1693 N N . LEU A 1 222 ? 4.112 -16.741 -2.733 1.00 89.38 222 LEU A N 1
ATOM 1694 C CA . LEU A 1 222 ? 4.332 -15.305 -2.642 1.00 89.38 222 LEU A CA 1
ATOM 1695 C C . LEU A 1 222 ? 3.180 -14.589 -1.944 1.00 89.38 222 LEU A C 1
ATOM 1697 O O . LEU A 1 222 ? 3.422 -13.821 -1.016 1.00 89.38 222 LEU A O 1
ATOM 1701 N N . ILE A 1 223 ? 1.939 -14.870 -2.348 1.00 89.88 223 ILE A N 1
ATOM 1702 C CA . ILE A 1 223 ? 0.745 -14.301 -1.715 1.00 89.88 223 ILE A CA 1
ATOM 1703 C C . ILE A 1 223 ? 0.736 -14.644 -0.222 1.00 89.88 223 ILE A C 1
ATOM 1705 O O . ILE A 1 223 ? 0.568 -13.760 0.610 1.00 89.88 223 ILE A O 1
ATOM 1709 N N . GLN A 1 224 ? 0.993 -15.903 0.143 1.00 89.25 224 GLN A N 1
ATOM 1710 C CA . GLN A 1 224 ? 1.050 -16.313 1.550 1.00 89.25 224 GLN A CA 1
ATOM 1711 C C . GLN A 1 224 ? 2.168 -15.603 2.326 1.00 89.25 224 GLN A C 1
ATOM 1713 O O . GLN A 1 224 ? 1.956 -15.177 3.461 1.00 89.25 224 GLN A O 1
ATOM 1718 N N . ALA A 1 225 ? 3.349 -15.435 1.725 1.00 90.62 225 ALA A N 1
ATOM 1719 C CA . ALA A 1 225 ? 4.452 -14.702 2.340 1.00 90.62 225 ALA A CA 1
ATOM 1720 C C . ALA A 1 225 ? 4.112 -13.215 2.541 1.00 90.62 225 ALA A C 1
ATOM 1722 O O . ALA A 1 225 ? 4.394 -12.666 3.607 1.00 90.62 225 ALA A O 1
ATOM 1723 N N . ALA A 1 226 ? 3.477 -12.587 1.548 1.00 91.50 226 ALA A N 1
ATOM 1724 C CA . ALA A 1 226 ? 3.036 -11.200 1.608 1.00 91.50 226 ALA A CA 1
ATOM 1725 C C . ALA A 1 226 ? 1.975 -11.005 2.699 1.00 91.50 226 ALA A C 1
ATOM 1727 O O . ALA A 1 226 ? 2.155 -10.165 3.577 1.00 91.50 226 ALA A O 1
ATOM 1728 N N . LEU A 1 227 ? 0.943 -11.853 2.731 1.00 88.19 227 LEU A N 1
ATOM 1729 C CA . LEU A 1 227 ? -0.105 -11.822 3.755 1.00 88.19 227 LEU A CA 1
ATOM 1730 C C . LEU A 1 227 ? 0.459 -12.033 5.165 1.00 88.19 227 LEU A C 1
ATOM 1732 O O . LEU A 1 227 ? 0.127 -11.285 6.082 1.00 88.19 227 LEU A O 1
ATOM 1736 N N . LYS A 1 228 ? 1.373 -12.997 5.345 1.00 87.75 228 LYS A N 1
ATOM 1737 C CA . LYS A 1 228 ? 2.033 -13.243 6.639 1.00 87.75 228 LYS A CA 1
ATOM 1738 C C . LYS A 1 228 ? 2.782 -12.009 7.152 1.00 87.75 228 LYS A C 1
ATOM 1740 O O . LYS A 1 228 ? 2.850 -11.794 8.360 1.00 87.75 228 LYS A O 1
ATOM 1745 N N . LYS A 1 229 ? 3.352 -11.221 6.240 1.00 90.56 229 LYS A N 1
ATOM 1746 C CA . LYS A 1 229 ? 4.109 -10.004 6.546 1.00 90.56 229 LYS A CA 1
ATOM 1747 C C . LYS A 1 229 ? 3.280 -8.727 6.431 1.00 90.56 229 LYS A C 1
ATOM 1749 O O . LYS A 1 229 ? 3.858 -7.647 6.515 1.00 90.56 229 LYS A O 1
ATOM 1754 N N . ASN A 1 230 ? 1.962 -8.830 6.250 1.00 88.19 230 ASN A N 1
ATOM 1755 C CA . ASN A 1 230 ? 1.078 -7.682 6.049 1.00 88.19 230 ASN A CA 1
ATOM 1756 C C . ASN A 1 230 ? 1.583 -6.743 4.930 1.00 88.19 230 ASN A C 1
ATOM 1758 O O . ASN A 1 230 ? 1.681 -5.529 5.118 1.00 88.19 230 ASN A O 1
ATOM 1762 N N . VAL A 1 231 ? 2.009 -7.337 3.808 1.00 92.00 231 VAL A N 1
ATOM 1763 C CA . VAL A 1 231 ? 2.510 -6.632 2.623 1.00 92.00 231 VAL A CA 1
ATOM 1764 C C . VAL A 1 231 ? 1.397 -6.517 1.593 1.00 92.00 231 VAL A C 1
ATOM 1766 O O . VAL A 1 231 ? 0.955 -7.533 1.057 1.00 92.00 231 VAL A O 1
ATOM 1769 N N . HIS A 1 232 ? 1.006 -5.290 1.271 1.00 91.88 232 HIS A N 1
ATOM 1770 C CA . HIS A 1 232 ? 0.144 -4.991 0.136 1.00 91.88 232 HIS A CA 1
ATOM 1771 C C . HIS A 1 232 ? 1.003 -4.776 -1.107 1.00 91.88 232 HIS A C 1
ATOM 1773 O O . HIS A 1 232 ? 1.946 -3.978 -1.095 1.00 91.88 232 HIS A O 1
ATOM 1779 N N . VAL A 1 233 ? 0.713 -5.513 -2.180 1.00 92.31 233 VAL A N 1
ATOM 1780 C CA . VAL A 1 233 ? 1.492 -5.438 -3.417 1.00 92.31 233 VAL A CA 1
ATOM 1781 C C . VAL A 1 233 ? 0.746 -4.602 -4.444 1.00 92.31 233 VAL A C 1
ATOM 1783 O O . VAL A 1 233 ? -0.283 -4.997 -4.983 1.00 92.31 233 VAL A O 1
ATOM 1786 N N . TYR A 1 234 ? 1.301 -3.442 -4.754 1.00 91.88 234 TYR A N 1
ATOM 1787 C CA . TYR A 1 234 ? 0.880 -2.599 -5.856 1.00 91.88 234 TYR A CA 1
ATOM 1788 C C . TYR A 1 234 ? 1.719 -2.910 -7.081 1.00 91.88 234 TYR A C 1
ATOM 1790 O O . TYR A 1 234 ? 2.936 -3.058 -6.995 1.00 91.88 234 TYR A O 1
ATOM 1798 N N . THR A 1 235 ? 1.073 -3.008 -8.232 1.00 90.25 235 THR A N 1
ATOM 1799 C CA . THR A 1 235 ? 1.733 -3.383 -9.480 1.00 90.25 235 THR A CA 1
ATOM 1800 C C . THR A 1 235 ? 1.428 -2.352 -10.555 1.00 90.25 235 THR A C 1
ATOM 1802 O O . THR A 1 235 ? 0.285 -1.944 -10.748 1.00 90.25 235 THR A O 1
ATOM 1805 N N . VAL A 1 236 ? 2.473 -1.903 -11.239 1.00 86.75 236 VAL A N 1
ATOM 1806 C CA . VAL A 1 236 ? 2.434 -0.842 -12.240 1.00 86.75 236 VAL A CA 1
ATOM 1807 C C . VAL A 1 236 ? 3.022 -1.403 -13.527 1.00 86.75 236 VAL A C 1
ATOM 1809 O O . VAL A 1 236 ? 4.232 -1.608 -13.628 1.00 86.75 236 VAL A O 1
ATOM 1812 N N . LEU A 1 237 ? 2.154 -1.672 -14.502 1.00 84.25 237 LEU A N 1
ATOM 1813 C CA . LEU A 1 237 ? 2.537 -2.141 -15.827 1.00 84.25 237 LEU A CA 1
ATOM 1814 C C . LEU A 1 237 ? 2.736 -0.945 -16.761 1.00 84.25 237 LEU A C 1
ATOM 1816 O O . LEU A 1 237 ? 1.797 -0.207 -17.068 1.00 84.25 237 LEU A O 1
ATOM 1820 N N . HIS A 1 238 ? 3.969 -0.755 -17.222 1.00 73.12 238 HIS A N 1
ATOM 1821 C CA . HIS A 1 238 ? 4.356 0.460 -17.939 1.00 73.12 238 HIS A CA 1
ATOM 1822 C C . HIS A 1 238 ? 4.033 0.432 -19.446 1.00 73.12 238 HIS A C 1
ATOM 1824 O O . HIS A 1 238 ? 3.947 1.490 -20.074 1.00 73.12 238 HIS A O 1
ATOM 1830 N N . PHE A 1 239 ? 3.837 -0.754 -20.034 1.00 68.00 239 PHE A N 1
ATOM 1831 C CA . PHE A 1 239 ? 3.520 -0.917 -21.455 1.00 68.00 239 PHE A CA 1
ATOM 1832 C C . PHE A 1 239 ? 2.473 -2.018 -21.686 1.00 68.00 239 PHE A C 1
ATOM 1834 O O . PHE A 1 239 ? 2.695 -3.170 -21.325 1.00 68.00 239 PHE A O 1
ATOM 1841 N N . ALA A 1 240 ? 1.399 -1.702 -22.419 1.00 56.81 240 ALA A N 1
ATOM 1842 C CA . ALA A 1 240 ? 0.398 -2.663 -22.919 1.00 56.81 240 ALA A CA 1
ATOM 1843 C C . ALA A 1 240 ? 0.953 -3.745 -23.872 1.00 56.81 240 ALA A C 1
ATOM 1845 O O . ALA A 1 240 ? 0.205 -4.587 -24.361 1.00 56.81 240 ALA A O 1
ATOM 1846 N N . GLY A 1 241 ? 2.251 -3.711 -24.191 1.00 54.88 241 GLY A N 1
ATOM 1847 C CA . GLY A 1 241 ? 2.914 -4.719 -25.022 1.00 54.88 241 GLY A CA 1
ATOM 1848 C C . GLY A 1 241 ? 3.333 -5.984 -24.266 1.00 54.88 241 GLY A C 1
ATOM 1849 O O . GLY A 1 241 ? 3.820 -6.918 -24.906 1.00 54.88 241 GLY A O 1
ATOM 1850 N N . GLY A 1 242 ? 3.184 -6.008 -22.936 1.00 57.62 242 GLY A N 1
ATOM 1851 C CA . GLY A 1 242 ? 3.483 -7.165 -22.093 1.00 57.62 242 GLY A CA 1
ATOM 1852 C C . GLY A 1 242 ? 2.598 -8.374 -22.413 1.00 57.62 242 GLY A C 1
ATOM 1853 O O . GLY A 1 242 ? 1.504 -8.254 -22.968 1.00 57.62 242 GLY A O 1
ATOM 1854 N N . GLY A 1 243 ? 3.071 -9.576 -22.077 1.00 63.72 243 GLY A N 1
ATOM 1855 C CA . GLY A 1 243 ? 2.279 -10.790 -22.273 1.00 63.72 243 GLY A CA 1
ATOM 1856 C C . GLY A 1 243 ? 1.012 -10.743 -21.416 1.00 63.72 243 GLY A C 1
ATOM 1857 O O . GLY A 1 243 ? 1.096 -10.499 -20.215 1.00 63.72 243 GLY A O 1
ATOM 1858 N N . SER A 1 244 ? -0.158 -11.033 -22.000 1.00 71.62 244 SER A N 1
ATOM 1859 C CA . SER A 1 244 ? -1.460 -11.006 -21.300 1.00 71.62 244 SER A CA 1
ATOM 1860 C C . SER A 1 244 ? -1.480 -11.816 -19.997 1.00 71.62 244 SER A C 1
ATOM 1862 O O . SER A 1 244 ? -2.207 -11.489 -19.062 1.00 71.62 244 SER A O 1
ATOM 1864 N N . ARG A 1 245 ? -0.646 -12.857 -19.918 1.00 78.50 245 ARG A N 1
ATOM 1865 C CA . ARG A 1 245 ? -0.457 -13.674 -18.721 1.00 78.50 245 ARG A CA 1
ATOM 1866 C C . ARG A 1 245 ? 0.235 -12.925 -17.581 1.00 78.50 245 ARG A C 1
ATOM 1868 O O . ARG A 1 245 ? -0.283 -12.959 -16.476 1.00 78.50 245 ARG A O 1
ATOM 1875 N N . ALA A 1 246 ? 1.345 -12.232 -17.838 1.00 78.00 246 ALA A N 1
ATOM 1876 C CA . ALA A 1 246 ? 2.077 -11.508 -16.796 1.00 78.00 246 ALA A CA 1
ATOM 1877 C C . ALA A 1 246 ? 1.217 -10.388 -16.190 1.00 78.00 246 ALA A C 1
ATOM 1879 O O . ALA A 1 246 ? 1.161 -10.238 -14.974 1.00 78.00 246 ALA A O 1
ATOM 1880 N N . ALA A 1 247 ? 0.462 -9.669 -17.028 1.00 83.25 247 ALA A N 1
ATOM 1881 C CA . ALA A 1 247 ? -0.512 -8.682 -16.565 1.00 83.25 247 ALA A CA 1
ATOM 1882 C C . ALA A 1 247 ? -1.591 -9.316 -15.665 1.00 83.25 247 ALA A C 1
ATOM 1884 O O . ALA A 1 247 ? -1.854 -8.817 -14.573 1.00 83.25 247 ALA A O 1
ATOM 1885 N N . SER A 1 248 ? -2.169 -10.450 -16.085 1.00 86.00 248 SER A N 1
ATOM 1886 C CA . SER A 1 248 ? -3.146 -11.199 -15.280 1.00 86.00 248 SER A CA 1
ATOM 1887 C C . SER A 1 248 ? -2.563 -11.673 -13.945 1.00 86.00 248 SER A C 1
ATOM 1889 O O . SER A 1 248 ? -3.244 -11.639 -12.923 1.00 86.00 248 SER A O 1
ATOM 1891 N N . ASP A 1 249 ? -1.312 -12.119 -13.947 1.00 85.25 249 ASP A N 1
ATOM 1892 C CA . ASP A 1 249 ? -0.610 -12.626 -12.773 1.00 85.25 249 ASP A CA 1
ATOM 1893 C C . ASP A 1 249 ? -0.272 -11.493 -11.781 1.00 85.25 249 ASP A C 1
ATOM 1895 O O . ASP A 1 249 ? -0.494 -11.632 -10.575 1.00 85.25 249 ASP A O 1
ATOM 1899 N N . MET A 1 250 ? 0.174 -10.333 -12.278 1.00 87.12 250 MET A N 1
ATOM 1900 C CA . MET A 1 250 ? 0.359 -9.107 -11.488 1.00 87.12 250 MET A CA 1
ATOM 1901 C C . MET A 1 250 ? -0.963 -8.614 -10.891 1.00 87.12 250 MET A C 1
ATOM 1903 O O . MET A 1 250 ? -1.021 -8.272 -9.709 1.00 87.12 250 MET A O 1
ATOM 1907 N N . GLN A 1 251 ? -2.039 -8.630 -11.684 1.00 89.31 251 GLN A N 1
ATOM 1908 C CA . GLN A 1 251 ? -3.376 -8.270 -11.225 1.00 89.31 251 GLN A CA 1
ATOM 1909 C C . GLN A 1 251 ? -3.868 -9.200 -10.115 1.00 89.31 251 GLN A C 1
ATOM 1911 O O . GLN A 1 251 ? -4.374 -8.724 -9.097 1.00 89.31 251 GLN A O 1
ATOM 1916 N N . ALA A 1 252 ? -3.688 -10.512 -10.279 1.00 87.00 252 ALA A N 1
ATOM 1917 C CA . ALA A 1 252 ? -4.059 -11.499 -9.272 1.00 87.00 252 ALA A CA 1
ATOM 1918 C C . ALA A 1 252 ? -3.253 -11.324 -7.975 1.00 87.00 252 ALA A C 1
ATOM 1920 O O . ALA A 1 252 ? -3.831 -11.364 -6.890 1.00 87.00 252 ALA A O 1
ATOM 1921 N N . LEU A 1 253 ? -1.942 -11.082 -8.075 1.00 88.31 253 LEU A N 1
ATOM 1922 C CA . LEU A 1 253 ? -1.081 -10.815 -6.921 1.00 88.31 253 LEU A CA 1
ATOM 1923 C C . LEU A 1 253 ? -1.518 -9.556 -6.161 1.00 88.31 253 LEU A C 1
ATOM 1925 O O . LEU A 1 253 ? -1.638 -9.589 -4.934 1.00 88.31 253 LEU A O 1
ATOM 1929 N N . ALA A 1 254 ? -1.773 -8.459 -6.877 1.00 89.56 254 ALA A N 1
ATOM 1930 C CA . ALA A 1 254 ? -2.201 -7.211 -6.259 1.00 89.56 254 ALA A CA 1
ATOM 1931 C C . ALA A 1 254 ? -3.551 -7.369 -5.551 1.00 89.56 254 ALA A C 1
ATOM 1933 O O . ALA A 1 254 ? -3.673 -7.041 -4.374 1.00 89.56 254 ALA A O 1
ATOM 1934 N N . ALA A 1 255 ? -4.531 -7.975 -6.226 1.00 85.44 255 ALA A N 1
ATOM 1935 C CA . ALA A 1 255 ? -5.845 -8.232 -5.646 1.00 85.44 255 ALA A CA 1
ATOM 1936 C C . ALA A 1 255 ? -5.767 -9.131 -4.400 1.00 85.44 255 ALA A C 1
ATOM 1938 O O . ALA A 1 255 ? -6.392 -8.833 -3.385 1.00 85.44 255 ALA A O 1
ATOM 1939 N N . ALA A 1 256 ? -4.970 -10.203 -4.447 1.00 85.19 256 ALA A N 1
ATOM 1940 C CA . ALA A 1 256 ? -4.851 -11.156 -3.345 1.00 85.19 256 ALA A CA 1
ATOM 1941 C C . ALA A 1 256 ? -4.130 -10.595 -2.108 1.00 85.19 256 ALA A C 1
ATOM 1943 O O . ALA A 1 256 ? -4.281 -11.139 -1.017 1.00 85.19 256 ALA A O 1
ATOM 1944 N N . THR A 1 257 ? -3.341 -9.531 -2.270 1.00 88.00 257 THR A N 1
ATOM 1945 C CA . THR A 1 257 ? -2.585 -8.889 -1.181 1.00 88.00 257 THR A CA 1
ATOM 1946 C C . THR A 1 257 ? -3.209 -7.577 -0.707 1.00 88.00 257 THR A C 1
ATOM 1948 O O . THR A 1 257 ? -2.653 -6.938 0.175 1.00 88.00 257 THR A O 1
ATOM 1951 N N . GLY A 1 258 ? -4.358 -7.175 -1.264 1.00 83.00 258 GLY A N 1
ATOM 1952 C CA . GLY A 1 258 ? -5.044 -5.927 -0.908 1.00 83.00 258 GLY A CA 1
ATOM 1953 C C . GLY A 1 258 ? -4.520 -4.674 -1.620 1.00 83.00 258 GLY A C 1
ATOM 1954 O O . GLY A 1 258 ? -5.019 -3.583 -1.358 1.00 83.00 258 GLY A O 1
ATOM 1955 N N . GLY A 1 259 ? -3.557 -4.818 -2.534 1.00 88.69 259 GLY A N 1
ATOM 1956 C CA . GLY A 1 259 ? -3.041 -3.723 -3.350 1.00 88.69 259 GLY A CA 1
ATOM 1957 C C . GLY A 1 259 ? -3.859 -3.468 -4.621 1.00 88.69 259 GLY A C 1
ATOM 1958 O O . GLY A 1 259 ? -4.995 -3.922 -4.783 1.00 88.69 259 GLY A O 1
ATOM 1959 N N . GLN A 1 260 ? -3.264 -2.728 -5.558 1.00 89.00 260 GLN A N 1
ATOM 1960 C CA . GLN A 1 260 ? -3.896 -2.355 -6.826 1.00 89.00 260 GLN A CA 1
ATOM 1961 C C . GLN A 1 260 ? -2.978 -2.638 -8.020 1.00 89.00 260 GLN A C 1
ATOM 1963 O O . GLN A 1 260 ? -1.771 -2.405 -7.963 1.00 89.00 260 GLN A O 1
ATOM 1968 N N . PHE A 1 261 ? -3.574 -3.113 -9.115 1.00 89.12 261 PHE A N 1
ATOM 1969 C CA . PHE A 1 261 ? -2.927 -3.217 -10.421 1.00 89.12 261 PHE A CA 1
ATOM 1970 C C . PHE A 1 261 ? -3.277 -2.011 -11.287 1.00 89.12 261 PHE A C 1
ATOM 1972 O O . PHE A 1 261 ? -4.445 -1.627 -11.396 1.00 89.12 261 PHE A O 1
ATOM 1979 N N . ILE A 1 262 ? -2.251 -1.417 -11.888 1.00 86.56 262 ILE A N 1
ATOM 1980 C CA . ILE A 1 262 ? -2.349 -0.253 -12.760 1.00 86.56 262 ILE A CA 1
ATOM 1981 C C . ILE A 1 262 ? -1.727 -0.614 -14.096 1.00 86.56 262 ILE A C 1
ATOM 1983 O O . ILE A 1 262 ? -0.526 -0.858 -14.193 1.00 86.56 262 ILE A O 1
ATOM 1987 N N . GLU A 1 263 ? -2.557 -0.615 -15.129 1.00 84.62 263 GLU A N 1
ATOM 1988 C CA . GLU A 1 263 ? -2.132 -0.836 -16.502 1.00 84.62 263 GLU A CA 1
ATOM 1989 C C . GLU A 1 263 ? -1.896 0.497 -17.209 1.00 84.62 263 GLU A C 1
ATOM 1991 O O . GLU A 1 263 ? -2.690 1.424 -17.042 1.00 84.62 263 GLU A O 1
ATOM 1996 N N . ASN A 1 264 ? -0.848 0.576 -18.033 1.00 74.56 264 ASN A N 1
ATOM 1997 C CA . ASN A 1 264 ? -0.517 1.758 -18.833 1.00 74.56 264 ASN A CA 1
ATOM 1998 C C . ASN A 1 264 ? -0.439 3.004 -17.960 1.00 74.56 264 ASN A C 1
ATOM 2000 O O . ASN A 1 264 ? -1.241 3.920 -18.097 1.00 74.56 264 ASN A O 1
ATOM 2004 N N . ALA A 1 265 ? 0.496 2.984 -17.014 1.00 68.94 265 ALA A N 1
ATOM 2005 C CA . ALA A 1 265 ? 0.614 3.981 -15.965 1.00 68.94 265 ALA A CA 1
ATOM 2006 C C . ALA A 1 265 ? 0.896 5.397 -16.504 1.00 68.94 265 ALA A C 1
ATOM 2008 O O . ALA A 1 265 ? 2.033 5.864 -16.530 1.00 68.94 265 ALA A O 1
ATOM 2009 N N . GLU A 1 266 ? -0.151 6.103 -16.926 1.00 74.38 266 GLU A N 1
ATOM 2010 C CA . GLU A 1 266 ? -0.092 7.538 -17.166 1.00 74.38 266 GLU A CA 1
ATOM 2011 C C . GLU A 1 266 ? -0.197 8.282 -15.825 1.00 74.38 266 GLU A C 1
ATOM 2013 O O . GLU A 1 266 ? -0.550 7.734 -14.773 1.00 74.38 266 GLU A O 1
ATOM 2018 N N . ARG A 1 267 ? 0.122 9.579 -15.849 1.00 73.38 267 ARG A N 1
ATOM 2019 C CA . ARG A 1 267 ? 0.187 10.415 -14.638 1.00 73.38 267 ARG A CA 1
ATOM 2020 C C . ARG A 1 267 ? -1.110 10.389 -13.818 1.00 73.38 267 ARG A C 1
ATOM 2022 O O . ARG A 1 267 ? -1.050 10.443 -12.593 1.00 73.38 267 ARG A O 1
ATOM 2029 N N . ALA A 1 268 ? -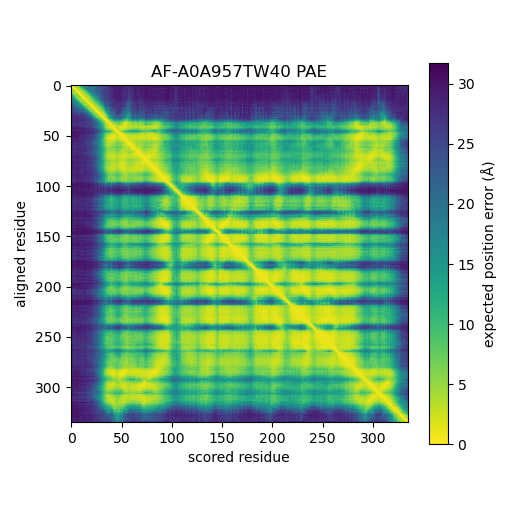2.270 10.293 -14.470 1.00 72.25 268 ALA A N 1
ATOM 2030 C CA . ALA A 1 268 ? -3.568 10.285 -13.797 1.00 72.25 268 ALA A CA 1
ATOM 2031 C C . ALA A 1 268 ? -3.804 8.997 -12.987 1.00 72.25 268 ALA A C 1
ATOM 2033 O O . ALA A 1 268 ? -4.211 9.063 -11.831 1.00 72.25 268 ALA A O 1
ATOM 2034 N N . GLN A 1 269 ? -3.496 7.835 -13.561 1.00 76.44 269 GLN A N 1
ATOM 2035 C CA . GLN A 1 269 ? -3.647 6.526 -12.924 1.00 76.44 269 GLN A CA 1
ATOM 2036 C C . GLN A 1 269 ? -2.700 6.398 -11.726 1.00 76.44 269 GLN A C 1
ATOM 2038 O O . GLN A 1 269 ? -3.039 5.816 -10.699 1.00 76.44 269 GLN A O 1
ATOM 2043 N N . LEU A 1 270 ? -1.521 7.005 -11.820 1.00 72.75 270 LEU A N 1
ATOM 2044 C CA . LEU A 1 270 ? -0.572 7.042 -10.715 1.00 72.75 270 LEU A CA 1
ATOM 2045 C C . LEU A 1 270 ? -0.983 8.010 -9.618 1.00 72.75 270 LEU A C 1
ATOM 2047 O O . LEU A 1 270 ? -0.755 7.715 -8.453 1.00 72.75 270 LEU A O 1
ATOM 2051 N N . ALA A 1 271 ? -1.648 9.119 -9.944 1.00 75.44 271 ALA A N 1
ATOM 2052 C CA . ALA A 1 271 ? -2.277 9.947 -8.919 1.00 75.44 271 ALA A CA 1
ATOM 2053 C C . ALA A 1 271 ? -3.238 9.111 -8.050 1.00 75.44 271 ALA A C 1
ATOM 2055 O O . ALA A 1 271 ? -3.251 9.268 -6.830 1.00 75.44 271 ALA A O 1
ATOM 2056 N N . THR A 1 272 ? -3.969 8.167 -8.656 1.00 76.44 272 THR A N 1
ATOM 2057 C CA . THR A 1 272 ? -4.815 7.206 -7.932 1.00 76.44 272 THR A CA 1
ATOM 2058 C C . THR A 1 272 ? -4.006 6.246 -7.057 1.00 76.44 272 THR A C 1
ATOM 2060 O O . THR A 1 272 ? -4.399 6.032 -5.913 1.00 76.44 272 THR A O 1
ATOM 2063 N N . LEU A 1 273 ? -2.863 5.725 -7.532 1.00 81.00 273 LEU A N 1
ATOM 2064 C CA . LEU A 1 273 ? -1.944 4.924 -6.703 1.00 81.00 273 LEU A CA 1
ATOM 2065 C C . LEU A 1 273 ? -1.548 5.684 -5.442 1.00 81.00 273 LEU A C 1
ATOM 2067 O O . LEU A 1 273 ? -1.698 5.194 -4.330 1.00 81.00 273 LEU A O 1
ATOM 2071 N N . TRP A 1 274 ? -1.062 6.909 -5.615 1.00 79.25 274 TRP A N 1
ATOM 2072 C CA . TRP A 1 274 ? -0.588 7.721 -4.504 1.00 79.25 274 TRP A CA 1
ATOM 2073 C C . TRP A 1 274 ? -1.706 8.080 -3.533 1.00 79.25 274 TRP A C 1
ATOM 2075 O O . TRP A 1 274 ? -1.504 8.063 -2.319 1.00 79.25 274 TRP A O 1
ATOM 2085 N N . GLN A 1 275 ? -2.905 8.347 -4.046 1.00 77.25 275 GLN A N 1
ATOM 2086 C CA . GLN A 1 275 ? -4.076 8.537 -3.204 1.00 77.25 275 GLN A CA 1
ATOM 2087 C C . GLN A 1 275 ? -4.393 7.272 -2.394 1.00 77.25 275 GLN A C 1
ATOM 2089 O O . GLN A 1 275 ? -4.629 7.377 -1.193 1.00 77.25 275 GLN A O 1
ATOM 2094 N N . ALA A 1 276 ? -4.332 6.085 -3.005 1.00 79.12 276 ALA A N 1
ATOM 2095 C CA . ALA A 1 276 ? -4.539 4.821 -2.302 1.00 79.12 276 ALA A CA 1
ATOM 2096 C C . ALA A 1 276 ? -3.493 4.612 -1.193 1.00 79.12 276 ALA A C 1
ATOM 2098 O O . ALA A 1 276 ? -3.858 4.312 -0.061 1.00 79.12 276 ALA A O 1
ATOM 2099 N N . LEU A 1 277 ? -2.217 4.877 -1.477 1.00 80.88 277 LEU A N 1
ATOM 2100 C CA . LEU A 1 277 ? -1.135 4.781 -0.491 1.00 80.88 277 LEU A CA 1
ATOM 2101 C C . LEU A 1 277 ? -1.281 5.805 0.650 1.00 80.88 277 LEU A C 1
ATOM 2103 O O . LEU A 1 277 ? -0.993 5.507 1.808 1.00 80.88 277 LEU A O 1
ATOM 2107 N N . THR A 1 278 ? -1.774 7.010 0.350 1.00 78.69 278 THR A N 1
ATOM 2108 C CA . THR A 1 278 ? -2.117 8.008 1.380 1.00 78.69 278 THR A CA 1
ATOM 2109 C C . THR A 1 278 ? -3.265 7.512 2.263 1.00 78.69 278 THR A C 1
ATOM 2111 O O . THR A 1 278 ? -3.222 7.667 3.483 1.00 78.69 278 THR A O 1
ATOM 2114 N N . ASN A 1 279 ? -4.275 6.873 1.666 1.00 77.62 279 ASN A N 1
ATOM 2115 C CA . ASN A 1 279 ? -5.398 6.293 2.401 1.00 77.62 279 ASN A CA 1
ATOM 2116 C C . ASN A 1 279 ? -4.957 5.106 3.276 1.00 77.62 279 ASN A C 1
ATOM 2118 O O . ASN A 1 279 ? -5.467 4.959 4.385 1.00 77.62 279 ASN A O 1
ATOM 2122 N N . GLU A 1 280 ? -3.985 4.304 2.828 1.00 80.38 280 GLU A N 1
ATOM 2123 C CA . GLU A 1 280 ? -3.384 3.225 3.629 1.00 80.38 280 GLU A CA 1
ATOM 2124 C C . GLU A 1 280 ? -2.656 3.734 4.871 1.00 80.38 280 GLU A C 1
ATOM 2126 O O . GLU A 1 280 ? -2.706 3.102 5.925 1.00 80.38 280 GLU A O 1
ATOM 2131 N N . GLN A 1 281 ? -2.018 4.901 4.779 1.00 80.12 281 GLN A N 1
ATOM 2132 C CA . GLN A 1 281 ? -1.387 5.537 5.932 1.00 80.12 281 GLN A CA 1
ATOM 2133 C C . GLN A 1 281 ? -2.412 6.001 6.976 1.00 80.12 281 GLN A C 1
ATOM 2135 O O . GLN A 1 281 ? -2.088 6.115 8.160 1.00 80.12 281 GLN A O 1
ATOM 2140 N N . GLN A 1 282 ? -3.630 6.315 6.545 1.00 84.69 282 GLN A N 1
ATOM 2141 C CA . GLN A 1 282 ? -4.674 6.925 7.362 1.00 84.69 282 GLN A CA 1
ATOM 2142 C C . GLN A 1 282 ? -5.943 6.065 7.347 1.00 84.69 282 GLN A C 1
ATOM 2144 O O . GLN A 1 282 ? -7.009 6.527 6.904 1.00 84.69 282 GLN A O 1
ATOM 2149 N N . PRO A 1 283 ? -5.853 4.806 7.821 1.00 85.31 283 PRO A N 1
ATOM 2150 C CA . PRO A 1 283 ? -7.005 3.930 7.845 1.00 85.31 283 PRO A CA 1
ATOM 2151 C C . PRO A 1 283 ? -8.048 4.491 8.805 1.00 85.31 283 PRO A C 1
ATOM 2153 O O . PRO A 1 283 ? -7.731 5.195 9.768 1.00 85.31 283 PRO A O 1
ATOM 2156 N N . LEU A 1 284 ? -9.307 4.165 8.548 1.00 88.62 284 LEU A N 1
ATOM 2157 C CA . LEU A 1 284 ? -10.394 4.594 9.408 1.00 88.62 284 LEU A CA 1
ATOM 2158 C C . LEU A 1 284 ? -10.392 3.720 10.665 1.00 88.62 284 LEU A C 1
ATOM 2160 O O . LEU A 1 284 ? -10.570 2.509 10.581 1.00 88.62 284 LEU A O 1
ATOM 2164 N N . VAL A 1 285 ? -10.179 4.314 11.832 1.00 91.00 285 VAL A N 1
ATOM 2165 C CA . VAL A 1 285 ? -10.183 3.615 13.117 1.00 91.00 285 VAL A CA 1
ATOM 2166 C C . VAL A 1 285 ? -11.436 4.003 13.886 1.00 91.00 285 VAL A C 1
ATOM 2168 O O . VAL A 1 285 ? -11.577 5.141 14.331 1.00 91.00 285 VAL A O 1
ATOM 2171 N N . ALA A 1 286 ? -12.338 3.041 14.060 1.00 91.50 286 ALA A N 1
ATOM 2172 C CA . ALA A 1 286 ? -13.521 3.176 14.894 1.00 91.50 286 ALA A CA 1
ATOM 2173 C C . ALA A 1 286 ? -13.233 2.616 16.292 1.00 91.50 286 ALA A C 1
ATOM 2175 O O . ALA A 1 286 ? -12.950 1.429 16.461 1.00 91.50 286 ALA A O 1
ATOM 2176 N N . THR A 1 287 ? -13.313 3.467 17.309 1.00 93.06 287 THR A N 1
ATOM 2177 C CA . THR A 1 287 ? -13.197 3.071 18.716 1.00 93.06 287 THR A CA 1
ATOM 2178 C C . THR A 1 287 ? -14.589 2.888 19.300 1.00 93.06 287 THR A C 1
ATOM 2180 O O . THR A 1 287 ? -15.453 3.739 19.100 1.00 93.06 287 THR A O 1
ATOM 2183 N N . PHE A 1 288 ? -14.823 1.805 20.036 1.00 92.25 288 PHE A N 1
ATOM 2184 C CA . PHE A 1 288 ? -16.143 1.460 20.568 1.00 92.25 288 PHE A CA 1
ATOM 2185 C C . PHE A 1 288 ? -16.054 0.722 21.906 1.00 92.25 288 PHE A C 1
ATOM 2187 O O . PHE A 1 288 ? -15.007 0.183 22.272 1.00 92.25 288 PHE A O 1
ATOM 2194 N N . THR A 1 289 ? -17.161 0.695 22.648 1.00 91.38 289 THR A N 1
ATOM 2195 C CA . THR A 1 289 ? -17.265 -0.057 23.907 1.00 91.38 289 THR A CA 1
ATOM 2196 C C . THR A 1 289 ? -17.940 -1.403 23.682 1.00 91.38 289 THR A C 1
ATOM 2198 O O . THR A 1 289 ? -19.040 -1.476 23.139 1.00 91.38 289 THR A O 1
ATOM 2201 N N . MET A 1 290 ? -17.298 -2.467 24.159 1.00 88.00 290 MET A N 1
ATOM 2202 C CA . MET A 1 290 ? -17.847 -3.815 24.185 1.00 88.00 290 MET A CA 1
ATOM 2203 C C . MET A 1 290 ? -18.581 -4.083 25.506 1.00 88.00 290 MET A C 1
ATOM 2205 O O . MET A 1 290 ? -17.953 -4.045 26.566 1.00 88.00 290 MET A O 1
ATOM 2209 N N . PRO A 1 291 ? -19.887 -4.415 25.477 1.00 83.31 291 PRO A N 1
ATOM 2210 C CA . PRO A 1 291 ? -20.650 -4.712 26.691 1.00 83.31 291 PRO A CA 1
ATOM 2211 C C . PRO A 1 291 ? -20.333 -6.100 27.271 1.00 83.31 291 PRO A C 1
ATOM 2213 O O . PRO A 1 291 ? -20.644 -6.375 28.426 1.00 83.31 291 PRO A O 1
ATOM 2216 N N . THR A 1 292 ? -19.729 -6.987 26.475 1.00 82.06 292 THR A N 1
ATOM 2217 C CA . THR A 1 292 ? -19.369 -8.351 26.874 1.00 82.06 292 THR A CA 1
ATOM 2218 C C . THR A 1 292 ? -18.002 -8.752 26.320 1.00 82.06 292 THR A C 1
ATOM 2220 O O . THR A 1 292 ? -17.584 -8.269 25.270 1.00 82.06 292 THR A O 1
ATOM 2223 N N . ASN A 1 293 ? -17.306 -9.657 27.010 1.00 77.44 293 ASN A N 1
ATOM 2224 C CA . ASN A 1 293 ? -16.010 -10.202 26.598 1.00 77.44 293 ASN A CA 1
ATOM 2225 C C . ASN A 1 293 ? -16.114 -11.456 25.705 1.00 77.44 293 ASN A C 1
ATOM 2227 O O . ASN A 1 293 ? -15.084 -11.990 25.301 1.00 77.44 293 ASN A O 1
ATOM 2231 N N . ASN A 1 294 ? -17.327 -11.935 25.399 1.00 82.88 294 ASN A N 1
ATOM 2232 C CA . ASN A 1 294 ? -17.559 -13.179 24.649 1.00 82.88 294 ASN A CA 1
ATOM 2233 C C . ASN A 1 294 ? -18.484 -13.069 23.407 1.00 82.88 294 ASN A C 1
ATOM 2235 O O . ASN A 1 294 ? -19.325 -13.954 23.194 1.00 82.88 294 ASN A O 1
ATOM 2239 N N . PRO A 1 295 ? -18.388 -12.018 22.570 1.00 85.31 295 PRO A N 1
ATOM 2240 C CA . PRO A 1 295 ? -19.035 -12.051 21.256 1.00 85.31 295 PRO A CA 1
ATOM 2241 C C . PRO A 1 295 ? -18.420 -13.154 20.376 1.00 85.31 295 PRO A C 1
ATOM 2243 O O . PRO A 1 295 ? -17.270 -13.548 20.563 1.00 85.31 295 PRO A O 1
ATOM 2246 N N . THR A 1 296 ? -19.180 -13.638 19.394 1.00 87.19 296 THR A N 1
ATOM 2247 C CA . THR A 1 296 ? -18.668 -14.593 18.390 1.00 87.19 296 THR A CA 1
ATOM 2248 C C . THR A 1 296 ? -18.564 -13.973 17.002 1.00 87.19 296 THR A C 1
ATOM 2250 O O . THR A 1 296 ? -17.830 -14.483 16.162 1.00 87.19 296 THR A O 1
ATOM 2253 N N . LYS A 1 297 ? -19.292 -12.881 16.747 1.00 89.19 297 LYS A N 1
ATOM 2254 C CA . LYS A 1 297 ? -19.315 -12.163 15.468 1.00 89.19 297 LYS A CA 1
ATOM 2255 C C . LYS A 1 297 ? -19.229 -10.659 15.712 1.00 89.19 297 LYS A C 1
ATOM 2257 O O . LYS A 1 297 ? -19.856 -10.161 16.652 1.00 89.19 297 LYS A O 1
ATOM 2262 N N . LEU A 1 298 ? -18.512 -9.960 14.839 1.00 88.12 298 LEU A N 1
ATOM 2263 C CA . LEU A 1 298 ? -18.564 -8.507 14.689 1.00 88.12 298 LEU A CA 1
ATOM 2264 C C . LEU A 1 298 ? -19.171 -8.183 13.327 1.00 88.12 298 LEU A C 1
ATOM 2266 O O . LEU A 1 298 ? -18.743 -8.753 12.326 1.00 88.12 298 LEU A O 1
ATOM 2270 N N . THR A 1 299 ? -20.113 -7.251 13.296 1.00 90.25 299 THR A N 1
ATOM 2271 C CA . THR A 1 299 ? -20.700 -6.723 12.069 1.00 90.25 299 THR A CA 1
ATOM 2272 C C . THR A 1 299 ? -20.476 -5.219 12.015 1.00 90.25 299 THR A C 1
ATOM 2274 O O . THR A 1 299 ? -20.729 -4.494 12.978 1.00 90.25 299 THR A O 1
ATOM 2277 N N . VAL A 1 300 ? -19.993 -4.756 10.870 1.00 86.94 300 VAL A N 1
ATOM 2278 C CA . VAL A 1 300 ? -19.747 -3.350 10.565 1.00 86.94 300 VAL A CA 1
ATOM 2279 C C . VAL A 1 300 ? -20.711 -2.949 9.479 1.00 86.94 300 VAL A C 1
ATOM 2281 O O . VAL A 1 300 ? -20.762 -3.597 8.439 1.00 86.94 300 VAL A O 1
ATOM 2284 N N . ASN A 1 301 ? -21.457 -1.881 9.718 1.00 88.44 301 ASN A N 1
ATOM 2285 C CA . ASN A 1 301 ? -22.282 -1.225 8.723 1.00 88.44 301 ASN A CA 1
ATOM 2286 C C . ASN A 1 301 ? -21.754 0.192 8.549 1.00 88.44 301 ASN A C 1
ATOM 2288 O O . ASN A 1 301 ? -21.821 1.010 9.465 1.00 88.44 301 ASN A O 1
ATOM 2292 N N . LEU A 1 302 ? -21.215 0.462 7.370 1.00 86.00 302 LEU A N 1
ATOM 2293 C CA . LEU A 1 302 ? -20.684 1.758 7.009 1.00 86.00 302 LEU A CA 1
ATOM 2294 C C . LEU A 1 302 ? -21.585 2.409 5.963 1.00 86.00 302 LEU A C 1
ATOM 2296 O O . LEU A 1 302 ? -21.781 1.864 4.876 1.00 86.00 302 LEU A O 1
ATOM 2300 N N . GLU A 1 303 ? -22.117 3.582 6.283 1.00 86.06 303 GLU A N 1
ATOM 2301 C CA . GLU A 1 303 ? -22.927 4.390 5.377 1.00 86.06 303 GLU A CA 1
ATOM 2302 C C . GLU A 1 303 ? -22.080 5.521 4.797 1.00 86.06 303 GLU A C 1
ATOM 2304 O O . GLU A 1 303 ? -21.688 6.455 5.489 1.00 86.06 303 GLU A O 1
ATOM 2309 N N . LEU A 1 304 ? -21.763 5.425 3.508 1.00 80.31 304 LEU A N 1
ATOM 2310 C CA . LEU A 1 304 ? -20.961 6.423 2.815 1.00 80.31 304 LEU A CA 1
ATOM 2311 C C . LEU A 1 304 ? -21.824 7.629 2.404 1.00 80.31 304 LEU A C 1
ATOM 2313 O O . LEU A 1 304 ? -22.999 7.451 2.075 1.00 80.31 304 LEU A O 1
ATOM 2317 N N . PRO A 1 305 ? -21.238 8.837 2.277 1.00 73.19 305 PRO A N 1
ATOM 2318 C CA . PRO A 1 305 ? -21.930 10.042 1.796 1.00 73.19 305 PRO A CA 1
ATOM 2319 C C . PRO A 1 305 ? -22.634 9.895 0.437 1.00 73.19 305 PRO A C 1
ATOM 2321 O O . PRO A 1 305 ? -23.511 10.681 0.097 1.00 73.19 305 PRO A O 1
ATOM 2324 N N . SER A 1 306 ? -22.256 8.892 -0.358 1.00 76.56 306 SER A N 1
ATOM 2325 C CA . SER A 1 306 ? -22.891 8.540 -1.631 1.00 76.56 306 SER A CA 1
ATOM 2326 C C . SER A 1 306 ? -24.176 7.710 -1.482 1.00 76.56 306 SER A C 1
ATOM 2328 O O . SER A 1 306 ? -24.677 7.195 -2.480 1.00 76.56 306 SER A O 1
ATOM 2330 N N . ASN A 1 307 ? -24.693 7.532 -0.260 1.00 77.88 307 ASN A N 1
ATOM 2331 C CA . ASN A 1 307 ? -25.740 6.566 0.100 1.00 77.88 307 ASN A CA 1
ATOM 2332 C C . ASN A 1 307 ? -25.365 5.102 -0.200 1.00 77.88 307 ASN A C 1
ATOM 2334 O O . ASN A 1 307 ? -26.223 4.217 -0.202 1.00 77.88 307 ASN A O 1
ATOM 2338 N N . ARG A 1 308 ? -24.080 4.820 -0.458 1.00 82.69 308 ARG A N 1
ATOM 2339 C CA . ARG A 1 308 ? -23.567 3.453 -0.567 1.00 82.69 308 ARG A CA 1
ATOM 2340 C C . ARG A 1 308 ? -23.407 2.885 0.837 1.00 82.69 308 ARG A C 1
ATOM 2342 O O . ARG A 1 308 ? -22.806 3.524 1.694 1.00 82.69 308 ARG A O 1
ATOM 2349 N N . ARG A 1 309 ? -23.896 1.666 1.051 1.00 84.31 309 ARG A N 1
ATOM 2350 C CA . ARG A 1 309 ? -23.689 0.928 2.299 1.00 84.31 309 ARG A CA 1
ATOM 2351 C C . ARG A 1 309 ? -22.689 -0.191 2.082 1.0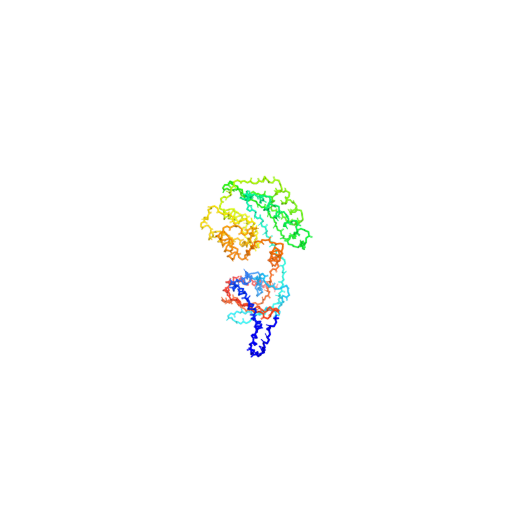0 84.31 309 ARG A C 1
ATOM 2353 O O . ARG A 1 309 ? -22.817 -0.947 1.122 1.00 84.31 309 ARG A O 1
ATOM 2360 N N . LEU A 1 310 ? -21.704 -0.269 2.965 1.00 84.44 310 LEU A N 1
ATOM 2361 C CA . LEU A 1 310 ? -20.781 -1.389 3.058 1.00 84.44 310 LEU A CA 1
ATOM 2362 C C . LEU A 1 310 ? -21.097 -2.149 4.337 1.00 84.44 310 LEU A C 1
ATOM 2364 O O . LEU A 1 310 ? -21.169 -1.551 5.410 1.00 84.44 310 LEU A O 1
ATOM 2368 N N . THR A 1 311 ? -21.281 -3.456 4.213 1.00 86.19 311 THR A N 1
ATOM 2369 C CA . THR A 1 311 ? -21.526 -4.326 5.356 1.00 86.19 311 THR A CA 1
ATOM 2370 C C . THR A 1 311 ? -20.522 -5.456 5.333 1.00 86.19 311 THR A C 1
ATOM 2372 O O . THR A 1 311 ? -20.439 -6.183 4.347 1.00 86.19 311 THR A O 1
ATOM 2375 N N . GLU A 1 312 ? -19.808 -5.640 6.437 1.00 87.38 312 GLU A N 1
ATOM 2376 C CA . GLU A 1 312 ? -18.942 -6.796 6.631 1.00 87.38 312 GLU A CA 1
ATOM 2377 C C . GLU A 1 312 ? -19.236 -7.465 7.964 1.00 87.38 312 GLU A C 1
ATOM 2379 O O . GLU A 1 312 ? -19.525 -6.807 8.963 1.00 87.38 312 GLU A O 1
ATOM 2384 N N . THR A 1 313 ? -19.163 -8.794 7.973 1.00 86.69 313 THR A N 1
ATOM 2385 C CA . THR A 1 313 ? -19.227 -9.593 9.191 1.00 86.69 313 THR A CA 1
ATOM 2386 C C . THR A 1 313 ? -18.000 -10.480 9.289 1.00 86.69 313 THR A C 1
ATOM 2388 O O . THR A 1 313 ? -17.724 -11.253 8.377 1.00 86.69 313 THR A O 1
ATOM 2391 N N . THR A 1 314 ? -17.321 -10.428 10.431 1.00 84.62 314 THR A N 1
ATOM 2392 C CA . THR A 1 314 ? -16.148 -11.255 10.719 1.00 84.62 314 THR A CA 1
ATOM 2393 C C . THR A 1 314 ? -16.309 -12.005 12.038 1.00 84.62 314 THR A C 1
ATOM 2395 O O . THR A 1 314 ? -17.145 -11.658 12.883 1.00 84.62 314 THR A O 1
ATOM 2398 N N . ASP A 1 315 ? -15.531 -13.069 12.209 1.00 85.31 315 ASP A N 1
ATOM 2399 C CA . ASP A 1 315 ? -15.466 -13.792 13.474 1.00 85.31 315 ASP A CA 1
ATOM 2400 C C . ASP A 1 315 ? -14.748 -12.942 14.521 1.00 85.31 315 ASP A C 1
ATOM 2402 O O . ASP A 1 315 ? -13.726 -12.305 14.259 1.00 85.31 315 ASP A O 1
ATOM 2406 N N . PHE A 1 316 ? -15.296 -12.919 15.734 1.00 82.19 316 PHE A N 1
ATOM 2407 C CA . PHE A 1 316 ? -14.715 -12.128 16.807 1.00 82.19 316 PHE A CA 1
ATOM 2408 C C . PHE A 1 316 ? -13.581 -12.920 17.490 1.00 82.19 316 PHE A C 1
ATOM 2410 O O . PHE A 1 316 ? -13.807 -14.053 17.925 1.00 82.19 316 PHE A O 1
ATOM 2417 N N . PRO A 1 317 ? -12.363 -12.362 17.625 1.00 79.19 317 PRO A N 1
ATOM 2418 C CA . PRO A 1 317 ? -11.245 -13.050 18.255 1.00 79.19 317 PRO A CA 1
ATOM 2419 C C . PRO A 1 317 ? -11.471 -13.195 19.763 1.00 79.19 317 PRO A C 1
ATOM 2421 O O . PRO A 1 317 ? -11.912 -12.260 20.429 1.00 79.19 317 PRO A O 1
ATOM 2424 N N . ALA A 1 318 ? -11.096 -14.340 20.334 1.00 75.25 318 ALA A N 1
ATOM 2425 C CA . ALA A 1 318 ? -11.162 -14.533 21.781 1.00 75.25 318 ALA A CA 1
ATOM 2426 C C . ALA A 1 318 ? -10.365 -13.438 22.524 1.00 75.25 318 ALA A C 1
ATOM 2428 O O . ALA A 1 318 ? -9.188 -13.197 22.224 1.00 75.25 318 ALA A O 1
ATOM 2429 N N . ILE A 1 319 ? -11.010 -12.775 23.491 1.00 74.38 319 ILE A N 1
ATOM 2430 C CA . ILE A 1 319 ? -10.372 -11.789 24.370 1.00 74.38 319 ILE A CA 1
ATOM 2431 C C . ILE A 1 319 ? -9.880 -12.520 25.618 1.00 74.38 319 ILE A C 1
ATOM 2433 O O . ILE A 1 319 ? -10.682 -12.996 26.419 1.00 74.38 319 ILE A O 1
ATOM 2437 N N . ASP A 1 320 ? -8.563 -12.580 25.799 1.00 66.44 320 ASP A N 1
ATOM 2438 C CA . ASP A 1 320 ? -7.973 -13.005 27.067 1.00 66.44 320 ASP A CA 1
ATOM 2439 C C . ASP A 1 320 ? -8.000 -11.815 28.035 1.00 66.44 320 ASP A C 1
ATOM 2441 O O . ASP A 1 320 ? -7.212 -10.875 27.908 1.00 66.44 320 ASP A O 1
ATOM 2445 N N . VAL A 1 321 ? -8.988 -11.793 28.934 1.00 61.56 321 VAL A N 1
ATOM 2446 C CA . VAL A 1 321 ? -9.114 -10.748 29.956 1.00 61.56 321 VAL A CA 1
ATOM 2447 C C . VAL A 1 321 ? -8.325 -11.210 31.182 1.00 61.56 321 VAL A C 1
ATOM 2449 O O . VAL A 1 321 ? -8.762 -12.155 31.846 1.00 61.56 321 VAL A O 1
ATOM 2452 N N . PRO A 1 322 ? -7.187 -10.574 31.521 1.00 61.56 322 PRO A N 1
ATOM 2453 C CA . PRO A 1 322 ? -6.436 -10.961 32.703 1.00 61.56 322 PRO A CA 1
ATOM 2454 C C . PRO A 1 322 ? -7.319 -10.815 33.952 1.00 61.56 322 PRO A C 1
ATOM 2456 O O . PRO A 1 322 ? -8.085 -9.850 34.056 1.00 61.56 322 PRO A O 1
ATOM 2459 N N . PRO A 1 323 ? -7.234 -11.749 34.915 1.00 61.19 323 PRO A N 1
ATOM 2460 C CA . PRO A 1 323 ? -8.045 -11.688 36.121 1.00 61.19 323 PRO A CA 1
ATOM 2461 C C . PRO A 1 323 ? -7.782 -10.375 36.863 1.00 61.19 323 PRO A C 1
ATOM 2463 O O . PRO A 1 323 ? -6.627 -9.988 37.068 1.00 61.19 323 PRO A O 1
ATOM 2466 N N . LEU A 1 324 ? -8.858 -9.698 37.276 1.00 54.25 324 LEU A N 1
ATOM 2467 C CA . LEU A 1 324 ? -8.783 -8.488 38.091 1.00 54.25 324 LEU A CA 1
ATOM 2468 C C . LEU A 1 324 ? -7.975 -8.791 39.358 1.00 54.25 324 LEU A C 1
ATOM 2470 O O . LEU A 1 324 ? -8.436 -9.495 40.257 1.00 54.25 324 LEU A O 1
ATOM 2474 N N . ARG A 1 325 ? -6.757 -8.249 39.445 1.00 53.59 325 ARG A N 1
ATOM 2475 C CA . ARG A 1 325 ? -6.015 -8.218 40.705 1.00 53.59 325 ARG A CA 1
ATOM 2476 C C . ARG A 1 325 ? -6.667 -7.156 41.576 1.00 53.59 325 ARG A C 1
ATOM 2478 O O . ARG A 1 325 ? -6.393 -5.971 41.417 1.00 53.59 325 ARG A O 1
ATOM 2485 N N . ILE A 1 326 ? -7.547 -7.578 42.479 1.00 56.56 326 ILE A N 1
ATOM 2486 C CA . ILE A 1 326 ? -8.021 -6.713 43.558 1.00 56.56 326 ILE A CA 1
ATOM 2487 C C . ILE A 1 326 ? -6.772 -6.331 44.356 1.00 56.56 326 ILE A C 1
ATOM 2489 O O . ILE A 1 326 ? -6.148 -7.196 44.974 1.00 56.56 326 ILE A O 1
ATOM 2493 N N . ALA A 1 327 ? -6.355 -5.065 44.281 1.00 55.41 327 ALA A N 1
ATOM 2494 C CA . ALA A 1 327 ? -5.295 -4.555 45.138 1.00 55.41 327 ALA A CA 1
ATOM 2495 C C . ALA A 1 327 ? -5.739 -4.807 46.581 1.00 55.41 327 ALA A C 1
ATOM 2497 O O . ALA A 1 327 ? -6.797 -4.329 46.994 1.00 55.41 327 ALA A O 1
ATOM 2498 N N . GLY A 1 328 ? -4.989 -5.653 47.291 1.00 51.50 328 GLY A N 1
ATOM 2499 C CA . GLY A 1 328 ? -5.348 -6.102 48.628 1.00 51.50 328 GLY A CA 1
ATOM 2500 C C . GLY A 1 328 ? -5.667 -4.902 49.505 1.00 51.50 328 GLY A C 1
ATOM 2501 O O . GLY A 1 328 ? -4.844 -3.998 49.651 1.00 51.50 328 GLY A O 1
ATOM 2502 N N . VAL A 1 329 ? -6.876 -4.888 50.062 1.00 53.47 329 VAL A N 1
ATOM 2503 C CA . VAL A 1 329 ? -7.255 -3.936 51.099 1.00 53.47 329 VAL A CA 1
ATOM 2504 C C . VAL A 1 329 ? -6.280 -4.158 52.250 1.00 53.47 329 VAL A C 1
ATOM 2506 O O . VAL A 1 329 ? -6.343 -5.173 52.942 1.00 53.47 329 VAL A O 1
ATOM 2509 N N . SER A 1 330 ? -5.333 -3.236 52.419 1.00 51.88 330 SER A N 1
ATOM 2510 C CA . SER A 1 330 ? -4.541 -3.141 53.638 1.00 51.88 330 SER A CA 1
ATOM 2511 C C . SER A 1 330 ? -5.519 -2.779 54.750 1.00 51.88 330 SER A C 1
ATOM 2513 O O . SER A 1 330 ? -5.936 -1.631 54.897 1.00 51.88 330 SER A O 1
ATOM 2515 N N . VAL A 1 331 ? -5.961 -3.791 55.493 1.00 57.56 331 VAL A N 1
ATOM 2516 C CA . VAL A 1 331 ? -6.640 -3.572 56.763 1.00 57.56 331 VAL A CA 1
ATOM 2517 C C . VAL A 1 331 ? -5.552 -3.098 57.717 1.00 57.56 331 VAL A C 1
ATOM 2519 O O . VAL A 1 331 ? -4.800 -3.904 58.261 1.00 57.56 331 VAL A O 1
ATOM 2522 N N . ASN A 1 332 ? -5.422 -1.780 57.870 1.00 54.00 332 ASN A N 1
ATOM 2523 C CA . ASN A 1 332 ? -4.637 -1.192 58.948 1.00 54.00 332 ASN A CA 1
ATOM 2524 C C . ASN A 1 332 ? -5.317 -1.556 60.271 1.00 54.00 332 ASN A C 1
ATOM 2526 O O . ASN A 1 332 ? -6.187 -0.839 60.760 1.00 54.00 332 ASN A O 1
ATOM 2530 N N . GLY A 1 333 ? -4.940 -2.706 60.826 1.00 55.69 333 GLY A N 1
ATOM 2531 C CA . GLY A 1 333 ? -5.236 -3.056 62.204 1.00 55.69 333 GLY A CA 1
ATOM 2532 C C . GLY A 1 333 ? -4.444 -2.133 63.120 1.00 55.69 333 GLY A C 1
ATOM 2533 O O . GLY A 1 333 ? -3.260 -2.365 63.351 1.00 55.69 333 GLY A O 1
ATOM 2534 N N . GLN A 1 334 ? -5.087 -1.078 63.614 1.00 51.16 334 GLN A N 1
ATOM 2535 C CA . GLN A 1 334 ? -4.665 -0.439 64.853 1.00 51.16 334 GLN A CA 1
ATOM 2536 C C . GLN A 1 334 ? -5.189 -1.295 66.009 1.00 51.16 334 GLN A C 1
ATOM 2538 O O . GLN A 1 334 ? -6.400 -1.388 66.202 1.00 51.16 334 GLN A O 1
ATOM 2543 N N . ASN A 1 335 ? -4.262 -1.929 66.726 1.00 52.47 335 ASN A N 1
ATOM 2544 C CA . ASN A 1 335 ? -4.428 -2.293 68.132 1.00 52.47 335 ASN A CA 1
ATOM 2545 C C . ASN A 1 335 ? -3.668 -1.268 68.971 1.00 52.47 335 ASN A C 1
ATOM 2547 O O . ASN A 1 335 ? -2.559 -0.883 68.529 1.00 52.47 335 ASN A O 1
#

Radius of gyration: 28.87 Å; Cα contacts (8 Å, |Δi|>4): 566; chains: 1; bounding box: 69×42×155 Å

Foldseek 3Di:
DDDDDDDDDDDDDPPPPPPPPPPPPPPPPPPPPQPDPQFDDKACAPPPLKIKTFGDDLPADPPFWPVQKWKAFPVGTWDFPTKFFDQFAEEEEEEEEAQACPPDDPPSVPLLVVVLVQLVVCLVPPDQPLQAQRYWYWYWYDDQPLDDGDTLGPIDHDDSVVVSVSSNVSSVPDDRHDHHHADPLSSLLVVLVPQDADDHAYEYEYEDQQAHPDDDVCLVVSLVSCVRRNYQYEYEHQDPVHDPVSLVSSQVSNSSSVHHYHYNDDNVSVVSNSSSSVCVSGTIMTMIGDPDQDTQKMWMWGQGPVRDIDIDMDTDDHHDDPPDPPPDPPPPDDD

Sequence (335 aa):
MSCNRCHQFIVTLLLLVGVMAAPSSLHAQSQPTNDQNLITRLDCRRTFPTCALTLFDPALPNNVDKENVALSTNRGDLTTLAVERPRQPMRVLFVFDGPQPVRQAGGAGRFKDAVIDLLSWYTSNSNPELLNENQWAAAMIARDAPDDLVSLVDWQQGNYGGFMNVITSNMESLPNGGPPTSAFFEPVQKAVNLFPDGNITNILILFSDGFEIQSSGASANLIQAALKKNVHVYTVLHFAGGGSRAASDMQALAAATGGQFIENAERAQLATLWQALTNEQQPLVATFTMPTNNPTKLTVNLELPSNRRLTETTDFPAIDVPPLRIAGVSVNGQN

Mean predicted aligned error: 13.17 Å

Secondary structure (DSSP, 8-state):
-------------------------------------SEEEEE-TTTTTEEEEEE--TT--TT--STTEEEEETTEEEEEEEEE-PPPPEEEEEEEPP----SSTT-TTHHHHHHHHHHHHHHHHS-GGGG-TTEEEEEEEE-SSTT-EEEEEEEEES-HHHHHHHHHHHHHHS-S--SPPS-THHHHHHHHHHSPSSSSEEEEEEEE----S---S-HHHHHHHHHHTTEEEEEEE--TTS-HHHHHHHHHHHHHHT--EEES--HHHHHHHHHHHHHHHS-EEEEEE-S-S--SEEEEEEE-TTS-EEEEEEEPPP-----------------